Protein AF-0000000074038793 (afdb_homodimer)

Sequence (374 aa):
MIGGKHRGVSLEVWSPSMKNSLSDRLNSGEWESSLVGCDGAVWNPLRPESALAGLEERVATEEAFLLRCVPEENSSGGHSEEFLLGLDRISPWNGRAQLFWWASRDQQQRKILAEPLKCLVQYAFLVLHLRRLSVLVESGPMETTIRSFGFAKEGTLREWAFVPGDGEYFDVGVFGCLRQECLVLNVMIGGKHRGVSLEVWSPSMKNSLSDRLNSGEWESSLVGCDGAVWNPLRPESALAGLEERVATEEAFLLRCVPEENSSGGHSEEFLLGLDRISPWNGRAQLFWWASRDQQQRKILAEPLKCLVQYAFLVLHLRRLSVLVESGPMETTIRSFGFAKEGTLREWAFVPGDGEYFDVGVFGCLRQECLVLNV

Nearest PDB structures (foldseek):
  7kwj-assembly1_B  TM=7.471E-01  e=2.311E-11  Vibrio cholerae O1 biovar El Tor str. N16961
  7kx2-assembly1_B  TM=7.403E-01  e=1.780E-11  Vibrio cholerae O1 biovar El Tor str. N16961
  7kwq-assembly1_A  TM=7.508E-01  e=5.055E-11  Vibrio cholerae O1 biovar El Tor str. N16961
  6d72-assembly1_C  TM=7.422E-01  e=4.736E-11  Yersinia pestis
  7kwh-assembly1_D  TM=7.378E-01  e=1.106E-10  Vibrio cholerae O1 biovar El Tor str. N16961

Foldseek 3Di:
DLAQDDPQKGKDWDDPVCLVVVVVCLLVCQQVPQCFFDPPDPPDSVCSVRVSVVQNVCVVVVQKTKIKMFGHPPDDDDDGQIKMWMWHRQDLVQLETETGIRGGPVSLQVCVCQGSVLSVVCCSCPPVVGFKYKYKADPDSVVVSVVLQQKDWPDKDAQRGADVVVRGGHIITMIMHGSVRRVVNVD/DLAQDDPQKGKDWDDPVCLVVVVVCLLVCQQVVQCFFDPDPDPPSVCSVVVSVVQNVCVVVVQKIKIKMFGHPPDDDDDGQIKMWMWHRQDLVQLETETGIRGGPVSLQVCVCQGSVLSVVCCSCPPSVGFKYKYKADPDSVVVSVVLQQKDWPDKDAQRGADVVVRGGHIITMIMHGSVRRVVNPD

InterPro domains:
  IPR016181 Acyl-CoA N-acyltransferase [SSF55729] (85-178)

Structure (mmCIF, N/CA/C/O backbone):
data_AF-0000000074038793-model_v1
#
loop_
_entity.id
_entity.type
_entity.pdbx_description
1 polymer 'Protein N-acetyltransferase, RimJ/RimL family'
#
loop_
_atom_site.group_PDB
_atom_site.id
_atom_site.type_symbol
_atom_site.label_atom_id
_atom_site.label_alt_id
_atom_site.label_comp_id
_atom_site.label_asym_id
_atom_site.label_entity_id
_atom_site.label_seq_id
_atom_site.pdbx_PDB_ins_code
_atom_site.Cartn_x
_atom_site.Cartn_y
_atom_site.Cartn_z
_atom_site.occupancy
_atom_site.B_iso_or_equiv
_atom_site.auth_seq_id
_atom_site.auth_comp_id
_atom_site.auth_asym_id
_atom_site.auth_atom_id
_atom_site.pdbx_PDB_model_num
ATOM 1 N N . MET A 1 1 ? 17.375 -15.156 -16.609 1 64.44 1 MET A N 1
ATOM 2 C CA . MET A 1 1 ? 16.062 -14.617 -16.969 1 64.44 1 MET A CA 1
ATOM 3 C C . MET A 1 1 ? 14.945 -15.43 -16.328 1 64.44 1 MET A C 1
ATOM 5 O O . MET A 1 1 ? 15.07 -16.641 -16.172 1 64.44 1 MET A O 1
ATOM 9 N N . ILE A 1 2 ? 14.148 -14.844 -15.492 1 74.5 2 ILE A N 1
ATOM 10 C CA . ILE A 1 2 ? 13.117 -15.539 -14.727 1 74.5 2 ILE A CA 1
ATOM 11 C C . ILE A 1 2 ? 12.141 -16.219 -15.68 1 74.5 2 ILE A C 1
ATOM 13 O O . ILE A 1 2 ? 11.523 -17.234 -15.328 1 74.5 2 ILE A O 1
ATOM 17 N N . GLY A 1 3 ? 12.297 -15.938 -16.984 1 75.06 3 GLY A N 1
ATOM 18 C CA . GLY A 1 3 ? 11.43 -16.625 -17.906 1 75.06 3 GLY A CA 1
ATOM 19 C C . GLY A 1 3 ? 11.898 -18.031 -18.234 1 75.06 3 GLY A C 1
ATOM 20 O O . GLY A 1 3 ? 13.086 -18.328 -18.141 1 75.06 3 GLY A O 1
ATOM 21 N N . GLY A 1 4 ? 10.875 -19.062 -18.5 1 80.06 4 GLY A N 1
ATOM 22 C CA . GLY A 1 4 ? 11.18 -20.438 -18.875 1 80.06 4 GLY A CA 1
ATOM 23 C C . GLY A 1 4 ? 10.297 -21.453 -18.172 1 80.06 4 GLY A C 1
ATOM 24 O O . GLY A 1 4 ? 9.234 -21.109 -17.672 1 80.06 4 GLY A O 1
ATOM 25 N N . LYS A 1 5 ? 10.688 -22.734 -18.328 1 78.19 5 LYS A N 1
ATOM 26 C CA . LYS A 1 5 ? 9.93 -23.828 -17.719 1 78.19 5 LYS A CA 1
ATOM 27 C C . LYS A 1 5 ? 10.516 -24.203 -16.359 1 78.19 5 LYS A C 1
ATOM 29 O O . LYS A 1 5 ? 11.727 -24.375 -16.219 1 78.19 5 LYS A O 1
ATOM 34 N N . HIS A 1 6 ? 9.609 -24.094 -15.453 1 76.25 6 HIS A N 1
ATOM 35 C CA . HIS A 1 6 ? 9.984 -24.484 -14.094 1 76.25 6 HIS A CA 1
ATOM 36 C C . HIS A 1 6 ? 9.016 -25.5 -13.523 1 76.25 6 HIS A C 1
ATOM 38 O O . HIS A 1 6 ? 7.855 -25.188 -13.25 1 76.25 6 HIS A O 1
ATOM 44 N N . ARG A 1 7 ? 9.461 -26.703 -13.203 1 74.25 7 ARG A N 1
ATOM 45 C CA . ARG A 1 7 ? 8.727 -27.797 -12.578 1 74.25 7 ARG A CA 1
ATOM 46 C C . ARG A 1 7 ? 7.312 -27.891 -13.125 1 74.25 7 ARG A C 1
ATOM 48 O O . ARG A 1 7 ? 6.344 -27.938 -12.367 1 74.25 7 ARG A O 1
ATOM 55 N N . GLY A 1 8 ? 7.074 -27.812 -14.391 1 75.81 8 GLY A N 1
ATOM 56 C CA . GLY A 1 8 ? 5.793 -28.047 -15.039 1 75.81 8 GLY A CA 1
ATOM 57 C C . GLY A 1 8 ? 4.996 -26.781 -15.258 1 75.81 8 GLY A C 1
ATOM 58 O O . GLY A 1 8 ? 3.83 -26.828 -15.656 1 75.81 8 GLY A O 1
ATOM 59 N N . VAL A 1 9 ? 5.613 -25.688 -14.914 1 82.12 9 VAL A N 1
ATOM 60 C CA . VAL A 1 9 ? 4.938 -24.406 -15.148 1 82.12 9 VAL A CA 1
ATOM 61 C C . VAL A 1 9 ? 5.809 -23.516 -16.031 1 82.12 9 VAL A C 1
ATOM 63 O O . VAL A 1 9 ? 7.012 -23.375 -15.789 1 82.12 9 VAL A O 1
ATOM 66 N N . SER A 1 10 ? 5.215 -23.078 -17.062 1 85.81 10 SER A N 1
ATOM 67 C CA . SER A 1 10 ? 5.914 -22.109 -17.906 1 85.81 10 SER A CA 1
ATOM 68 C C . SER A 1 10 ? 5.773 -20.688 -17.359 1 85.81 10 SER A C 1
ATOM 70 O O . SER A 1 10 ? 4.668 -20.25 -17.047 1 85.81 10 SER A O 1
ATOM 72 N N . LEU A 1 11 ? 6.895 -20.031 -17.219 1 89.75 11 LEU A N 1
ATOM 73 C CA . LEU A 1 11 ? 6.934 -18.656 -16.734 1 89.75 11 LEU A CA 1
ATOM 74 C C . LEU A 1 11 ? 7.25 -17.703 -17.875 1 89.75 11 LEU A C 1
ATOM 76 O O . LEU A 1 11 ? 8.258 -17.859 -18.578 1 89.75 11 LEU A O 1
ATOM 80 N N . GLU A 1 12 ? 6.375 -16.781 -18.078 1 88.5 12 GLU A N 1
ATOM 81 C CA . GLU A 1 12 ? 6.57 -15.789 -19.125 1 88.5 12 GLU A CA 1
ATOM 82 C C . GLU A 1 12 ? 6.461 -14.375 -18.578 1 88.5 12 GLU A C 1
ATOM 84 O O . GLU A 1 12 ? 5.492 -14.047 -17.891 1 88.5 12 GLU A O 1
ATOM 89 N N . VAL A 1 13 ? 7.461 -13.602 -18.906 1 89.94 13 VAL A N 1
ATOM 90 C CA . VAL A 1 13 ? 7.348 -12.203 -18.531 1 89.94 13 VAL A CA 1
ATOM 91 C C . VAL A 1 13 ? 6.18 -11.547 -19.266 1 89.94 13 VAL A C 1
ATOM 93 O O . VAL A 1 13 ? 6.09 -11.625 -20.484 1 89.94 13 VAL A O 1
ATOM 96 N N . TRP A 1 14 ? 5.332 -10.922 -18.5 1 87.44 14 TRP A N 1
ATOM 97 C CA . TRP A 1 14 ? 4.137 -10.328 -19.078 1 87.44 14 TRP A CA 1
ATOM 98 C C . TRP A 1 14 ? 4.48 -9.047 -19.844 1 87.44 14 TRP A C 1
ATOM 100 O O . TRP A 1 14 ? 5.367 -8.297 -19.422 1 87.44 14 TRP A O 1
ATOM 110 N N . SER A 1 15 ? 3.746 -8.93 -20.953 1 84.88 15 SER A N 1
ATOM 111 C CA . SER A 1 15 ? 3.842 -7.715 -21.75 1 84.88 15 SER A CA 1
ATOM 112 C C . SER A 1 15 ? 2.459 -7.176 -22.109 1 84.88 15 SER A C 1
ATOM 114 O O . SER A 1 15 ? 1.468 -7.906 -22.047 1 84.88 15 SER A O 1
ATOM 116 N N . PRO A 1 16 ? 2.416 -5.863 -22.391 1 82.44 16 PRO A N 1
ATOM 117 C CA . PRO A 1 16 ? 1.12 -5.254 -22.688 1 82.44 16 PRO A CA 1
ATOM 118 C C . PRO A 1 16 ? 0.384 -5.977 -23.812 1 82.44 16 PRO A C 1
ATOM 120 O 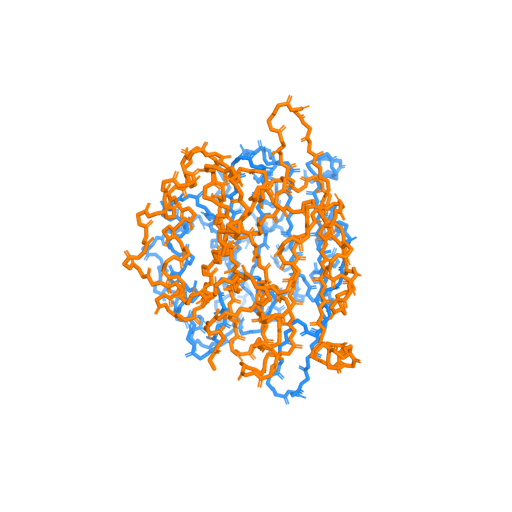O . PRO A 1 16 ? -0.847 -5.934 -23.891 1 82.44 16 PRO A O 1
ATOM 123 N N . SER A 1 17 ? 1.065 -6.672 -24.641 1 80.19 17 SER A N 1
ATOM 124 C CA . SER A 1 17 ? 0.427 -7.402 -25.719 1 80.19 17 SER A CA 1
ATOM 125 C C . SER A 1 17 ? -0.391 -8.578 -25.203 1 80.19 17 SER A C 1
ATOM 127 O O . SER A 1 17 ? -1.251 -9.102 -25.906 1 80.19 17 SER A O 1
ATOM 129 N N . MET A 1 18 ? -0.179 -8.953 -24.016 1 80.5 18 MET A N 1
ATOM 130 C CA . MET A 1 18 ? -0.864 -10.078 -23.391 1 80.5 18 MET A CA 1
ATOM 131 C C . MET A 1 18 ? -2.086 -9.602 -22.609 1 80.5 18 MET A C 1
ATOM 133 O O . MET A 1 18 ? -2.748 -10.398 -21.938 1 80.5 18 MET A O 1
ATOM 137 N N . LYS A 1 19 ? -2.418 -8.398 -22.719 1 81.19 19 LYS A N 1
ATOM 138 C CA . LYS A 1 19 ? -3.428 -7.73 -21.906 1 81.19 19 LYS A CA 1
ATOM 139 C C . LYS A 1 19 ? -4.789 -8.406 -22.047 1 81.19 19 LYS A C 1
ATOM 141 O O . LYS A 1 19 ? -5.523 -8.555 -21.078 1 81.19 19 LYS A O 1
ATOM 146 N N . ASN A 1 20 ? -5.164 -8.789 -23.172 1 79 20 ASN A N 1
ATOM 147 C CA . ASN A 1 20 ? -6.504 -9.312 -23.438 1 79 20 ASN A CA 1
ATOM 148 C C . ASN A 1 20 ? -6.777 -10.578 -22.641 1 79 20 ASN A C 1
ATOM 150 O O . ASN A 1 20 ? -7.855 -10.734 -22.062 1 79 20 ASN A O 1
ATOM 154 N N . SER A 1 21 ? -5.863 -11.43 -22.609 1 76.62 21 SER A N 1
ATOM 155 C CA . SER A 1 21 ? -6.039 -12.672 -21.859 1 76.62 21 SER A CA 1
ATOM 156 C C . SER A 1 21 ? -6.242 -12.398 -20.375 1 76.62 21 SER A C 1
ATOM 158 O O . SER A 1 21 ? -7.105 -13.008 -19.734 1 76.62 21 SER A O 1
ATOM 160 N N . LEU A 1 22 ? -5.531 -11.5 -19.906 1 77.94 22 LEU A N 1
ATOM 161 C CA . LEU A 1 22 ? -5.625 -11.148 -18.484 1 77.94 22 LEU A CA 1
ATOM 162 C C . LEU A 1 22 ? -6.969 -10.492 -18.188 1 77.94 22 LEU A C 1
ATOM 164 O O . LEU A 1 22 ? -7.602 -10.812 -17.172 1 77.94 22 LEU A O 1
ATOM 168 N N . SER A 1 23 ? -7.324 -9.648 -19.047 1 79.12 23 SER A N 1
ATOM 169 C CA . SER A 1 23 ? -8.602 -8.961 -18.875 1 79.12 23 SER A CA 1
ATOM 170 C C . SER A 1 23 ? -9.766 -9.945 -18.844 1 79.12 23 SER A C 1
ATOM 172 O O . SER A 1 23 ? -10.68 -9.805 -18.031 1 79.12 23 SER A O 1
ATOM 174 N N . ASP A 1 24 ? -9.719 -10.875 -19.719 1 81.25 24 ASP A N 1
ATOM 175 C CA . ASP A 1 24 ? -10.781 -11.875 -19.797 1 81.25 24 ASP A CA 1
ATOM 176 C C . ASP A 1 24 ? -10.883 -12.672 -18.5 1 81.25 24 ASP A C 1
ATOM 178 O O . ASP A 1 24 ? -11.984 -12.922 -18 1 81.25 24 ASP A O 1
ATOM 182 N N . ARG A 1 25 ? -9.875 -12.961 -17.969 1 79.94 25 ARG A N 1
ATOM 183 C CA . ARG A 1 25 ? -9.852 -13.758 -16.734 1 79.94 25 ARG A CA 1
ATOM 184 C C . ARG A 1 25 ? -10.336 -12.93 -15.547 1 79.94 25 ARG A C 1
ATOM 186 O O . ARG A 1 25 ? -11.086 -13.438 -14.703 1 79.94 25 ARG A O 1
ATOM 193 N N . LEU A 1 26 ? -9.883 -11.773 -15.523 1 77.88 26 LEU A N 1
ATOM 194 C CA . LEU A 1 26 ? -10.312 -10.883 -14.453 1 77.88 26 LEU A CA 1
ATOM 195 C C . LEU A 1 26 ? -11.82 -10.648 -14.523 1 77.88 26 LEU A C 1
ATOM 197 O O . LEU A 1 26 ? -12.508 -10.68 -13.492 1 77.88 26 LEU A O 1
ATOM 201 N N . ASN A 1 27 ? -12.273 -10.539 -15.664 1 77.25 27 ASN A N 1
ATOM 202 C CA . ASN A 1 27 ? -13.695 -10.25 -15.859 1 77.25 27 ASN A CA 1
ATOM 203 C C . ASN A 1 27 ? -14.555 -11.477 -15.594 1 77.25 27 ASN A C 1
ATOM 205 O O . ASN A 1 27 ? -15.742 -11.352 -15.281 1 77.25 27 ASN A O 1
ATOM 209 N N . SER A 1 28 ? -13.953 -12.602 -15.695 1 78.56 28 SER A N 1
ATOM 210 C CA . SER A 1 28 ? -14.688 -13.828 -15.445 1 78.56 28 SER A CA 1
ATOM 211 C C . SER A 1 28 ? -14.977 -14.016 -13.961 1 78.56 28 SER A C 1
ATOM 213 O O . SER A 1 28 ? -15.82 -14.828 -13.578 1 78.56 28 SER A O 1
ATOM 215 N N . GLY A 1 29 ? -14.203 -13.289 -13.172 1 76.12 29 GLY A N 1
ATOM 216 C CA . GLY A 1 29 ? -14.352 -13.422 -11.727 1 76.12 29 GLY A CA 1
ATOM 217 C C . GLY A 1 29 ? -13.531 -14.562 -11.148 1 76.12 29 GLY A C 1
ATOM 218 O O . GLY A 1 29 ? -13.602 -14.828 -9.953 1 76.12 29 GLY A O 1
ATOM 219 N N . GLU A 1 30 ? -12.758 -15.172 -11.984 1 76.12 30 GLU A N 1
ATOM 220 C CA . GLU A 1 30 ? -11.961 -16.328 -11.562 1 76.12 30 GLU A CA 1
ATOM 221 C C . GLU A 1 30 ? -11.031 -15.961 -10.406 1 76.12 30 GLU A C 1
ATOM 223 O O . GLU A 1 30 ? -10.789 -16.781 -9.516 1 76.12 30 GLU A O 1
ATOM 228 N N . TRP A 1 31 ? -10.586 -14.766 -10.422 1 77.19 31 TRP A N 1
ATOM 229 C CA . TRP A 1 31 ? -9.578 -14.359 -9.453 1 77.19 31 TRP A CA 1
ATOM 230 C C . TRP A 1 31 ? -10.164 -13.414 -8.406 1 77.19 31 TRP A C 1
ATOM 232 O O . TRP A 1 31 ? -9.43 -12.758 -7.672 1 77.19 31 TRP A O 1
ATOM 242 N N . GLU A 1 32 ? -11.391 -13.383 -8.312 1 71.56 32 GLU A N 1
ATOM 243 C CA . GLU A 1 32 ? -12.055 -12.414 -7.449 1 71.56 32 GLU A CA 1
ATOM 244 C C . GLU A 1 32 ? -11.586 -12.555 -6.004 1 71.56 32 GLU A C 1
ATOM 246 O O . GLU A 1 32 ? -11.344 -11.555 -5.324 1 71.56 32 GLU A O 1
ATOM 251 N N . SER A 1 33 ? -11.391 -13.68 -5.586 1 67 33 SER A N 1
ATOM 252 C CA . SER A 1 33 ? -11.031 -13.93 -4.195 1 67 33 SER A CA 1
ATOM 253 C C . SER A 1 33 ? -9.586 -13.547 -3.916 1 67 33 SER A C 1
ATOM 255 O O . SER A 1 33 ? -9.227 -13.227 -2.781 1 67 33 SER A O 1
ATOM 257 N N . SER A 1 34 ? -8.719 -13.578 -4.875 1 67.06 34 SER A N 1
ATOM 258 C CA . SER A 1 34 ? -7.301 -13.289 -4.711 1 67.06 34 SER A CA 1
ATOM 259 C C . SER A 1 34 ? -7.047 -11.789 -4.648 1 67.06 34 SER A C 1
ATOM 261 O O . SER A 1 34 ? -5.984 -11.352 -4.195 1 67.06 34 SER A O 1
ATOM 263 N N . LEU A 1 35 ? -7.961 -11.094 -5.016 1 61.38 35 LEU A N 1
ATOM 264 C CA . LEU A 1 35 ? -7.738 -9.664 -5.184 1 61.38 35 LEU A CA 1
ATOM 265 C C . LEU A 1 35 ? -8.086 -8.906 -3.91 1 61.38 35 LEU A C 1
ATOM 267 O O . LEU A 1 35 ? -7.652 -7.766 -3.723 1 61.38 35 LEU A O 1
ATOM 271 N N . VAL A 1 36 ? -8.758 -9.508 -3.061 1 58.69 36 VAL A N 1
ATOM 272 C CA . VAL A 1 36 ? -9.352 -8.805 -1.927 1 58.69 36 VAL A CA 1
ATOM 273 C C . VAL A 1 36 ? -8.25 -8.281 -1.012 1 58.69 36 VAL A C 1
ATOM 275 O O . VAL A 1 36 ? -8.391 -7.223 -0.401 1 58.69 36 VAL A O 1
ATOM 278 N N . GLY A 1 37 ? -7.105 -8.883 -0.977 1 56.97 37 GLY A N 1
ATOM 279 C CA . GLY A 1 37 ? -6.066 -8.469 -0.045 1 56.97 37 GLY A CA 1
ATOM 280 C C . GLY A 1 37 ? -5.074 -7.496 -0.65 1 56.97 37 GLY A C 1
ATOM 281 O O . GLY A 1 37 ? -4.191 -6.988 0.045 1 56.97 37 GLY A O 1
ATOM 282 N N . CYS A 1 38 ? -5.246 -7.246 -1.849 1 56.91 38 CYS A N 1
ATOM 283 C CA . CYS A 1 38 ? -4.207 -6.48 -2.527 1 56.91 38 CYS A CA 1
ATOM 284 C C . CYS A 1 38 ? -4.324 -4.996 -2.209 1 56.91 38 CYS A C 1
ATOM 286 O O . CYS A 1 38 ? -5.43 -4.488 -2 1 56.91 38 CYS A O 1
ATOM 288 N N . ASP A 1 39 ? -3.207 -4.375 -1.662 1 55.69 39 ASP A N 1
ATOM 289 C CA . ASP A 1 39 ? -3.104 -2.947 -1.366 1 55.69 39 ASP A CA 1
ATOM 290 C C . ASP A 1 39 ? -3.307 -2.109 -2.627 1 55.69 39 ASP A C 1
ATOM 292 O O . ASP A 1 39 ? -3.742 -0.959 -2.551 1 55.69 39 ASP A O 1
ATOM 296 N N . GLY A 1 40 ? -2.82 -2.566 -3.768 1 48.94 40 GLY A N 1
ATOM 297 C CA . GLY A 1 40 ? -2.746 -1.707 -4.938 1 48.94 40 GLY A CA 1
ATOM 298 C C . GLY A 1 40 ? -4.094 -1.144 -5.352 1 48.94 40 GLY A C 1
ATOM 299 O O . GLY A 1 40 ? -5.051 -1.175 -4.574 1 48.94 40 GLY A O 1
ATOM 300 N N . ALA A 1 41 ? -4.039 -0.561 -6.574 1 48.81 41 ALA A N 1
ATOM 301 C CA . ALA A 1 41 ? -5.285 -0.112 -7.191 1 48.81 41 ALA A CA 1
ATOM 302 C C . ALA A 1 41 ? -6.453 -1.004 -6.777 1 48.81 41 ALA A C 1
ATOM 304 O O . ALA A 1 41 ? -6.324 -2.23 -6.75 1 48.81 41 ALA A O 1
ATOM 305 N N . VAL A 1 42 ? -7.336 -0.187 -6.133 1 50.25 42 VAL A N 1
ATOM 306 C CA . VAL A 1 42 ? -8.602 -0.583 -5.52 1 50.25 42 VAL A CA 1
ATOM 307 C C . VAL A 1 42 ? -9.281 -1.647 -6.383 1 50.25 42 VAL A C 1
ATOM 309 O O . VAL A 1 42 ? -9.633 -1.392 -7.535 1 50.25 42 VAL A O 1
ATOM 312 N N . TRP A 1 43 ? -8.719 -2.828 -6.191 1 57.16 43 TRP A N 1
ATOM 313 C CA . TRP A 1 43 ? -9.617 -3.82 -6.785 1 57.16 43 TRP A CA 1
ATOM 314 C C . TRP A 1 43 ? -11.07 -3.48 -6.5 1 57.16 43 TRP A C 1
ATOM 316 O O . TRP A 1 43 ? -11.445 -3.225 -5.352 1 57.16 43 TRP A O 1
ATOM 326 N N . ASN A 1 44 ? -11.562 -3.031 -7.488 1 62.94 44 ASN A N 1
ATOM 327 C CA . ASN A 1 44 ? -13.016 -2.863 -7.531 1 62.94 44 ASN A CA 1
ATOM 328 C C . ASN A 1 44 ? -13.672 -3.932 -8.398 1 62.94 44 ASN A C 1
ATOM 330 O O . ASN A 1 44 ? -13.547 -3.908 -9.625 1 62.94 44 ASN A O 1
ATOM 334 N N . PRO A 1 45 ? -14.164 -4.977 -7.695 1 63.88 45 PRO A N 1
ATOM 335 C CA . PRO A 1 45 ? -14.766 -6.047 -8.492 1 63.88 45 PRO A CA 1
ATOM 336 C C . PRO A 1 45 ? -15.734 -5.523 -9.547 1 63.88 45 PRO A C 1
ATOM 338 O O . PRO A 1 45 ? -16.031 -6.223 -10.516 1 63.88 45 PRO A O 1
ATOM 341 N N . LEU A 1 46 ? -16.172 -4.273 -9.289 1 64.5 46 LEU A N 1
ATOM 342 C CA . LEU A 1 46 ? -17.109 -3.68 -10.25 1 64.5 46 LEU A CA 1
ATOM 343 C C . LEU A 1 46 ? -16.344 -3.066 -11.422 1 64.5 46 LEU A C 1
ATOM 345 O O . LEU A 1 46 ? -16.938 -2.766 -12.461 1 64.5 46 LEU A O 1
ATOM 349 N N . ARG A 1 47 ? -15.039 -2.932 -11.258 1 72.12 47 ARG A N 1
ATOM 350 C CA . ARG A 1 47 ? -14.203 -2.363 -12.312 1 72.12 47 ARG A CA 1
ATOM 351 C C . ARG A 1 47 ? -12.852 -3.076 -12.383 1 72.12 47 ARG A C 1
ATOM 353 O O . ARG A 1 47 ? -11.805 -2.447 -12.234 1 72.12 47 ARG A O 1
ATOM 360 N N . PRO A 1 48 ? -12.953 -4.34 -12.758 1 70.75 48 PRO A N 1
ATOM 361 C CA . PRO A 1 48 ? -11.703 -5.098 -12.773 1 70.75 48 PRO A CA 1
ATOM 362 C C . PRO A 1 48 ? -10.672 -4.523 -13.75 1 70.75 48 PRO A C 1
ATOM 364 O O . PRO A 1 48 ? -9.469 -4.648 -13.531 1 70.75 48 PRO A O 1
ATOM 367 N N . GLU A 1 49 ? -11.172 -3.814 -14.711 1 72.5 49 GLU A N 1
ATOM 368 C CA . GLU A 1 49 ? -10.289 -3.236 -15.727 1 72.5 49 GLU A CA 1
ATOM 369 C C . GLU A 1 49 ? -9.398 -2.154 -15.125 1 72.5 49 GLU A C 1
ATOM 371 O O . GLU A 1 49 ? -8.305 -1.899 -15.633 1 72.5 49 GLU A O 1
ATOM 376 N N . SER A 1 50 ? -9.883 -1.576 -14.133 1 73.62 50 SER A N 1
ATOM 377 C CA . SER A 1 50 ? -9.102 -0.516 -13.5 1 73.62 50 SER A CA 1
ATOM 378 C C . SER A 1 50 ? -7.836 -1.07 -12.852 1 73.62 50 SER A C 1
ATOM 380 O O . SER A 1 50 ? -6.777 -0.439 -12.898 1 73.62 50 SER A O 1
ATOM 382 N N . ALA A 1 51 ? -7.988 -2.227 -12.273 1 76 51 ALA A N 1
ATOM 383 C CA . ALA A 1 51 ? -6.824 -2.857 -11.656 1 76 51 ALA A CA 1
ATOM 384 C C . ALA A 1 51 ? -5.754 -3.18 -12.695 1 76 51 ALA A C 1
ATOM 386 O O . ALA A 1 51 ? -4.566 -2.951 -12.461 1 76 51 ALA A O 1
ATOM 387 N N . LEU A 1 52 ? -6.227 -3.658 -13.758 1 78.06 52 LEU A N 1
ATOM 388 C CA . LEU A 1 52 ? -5.305 -4.035 -14.82 1 78.06 52 LEU A CA 1
ATOM 389 C C . LEU A 1 52 ? -4.629 -2.807 -15.414 1 78.06 52 LEU A C 1
ATOM 391 O O . LEU A 1 52 ? -3.424 -2.818 -15.672 1 78.06 52 LEU A O 1
ATOM 395 N N . ALA A 1 53 ? -5.375 -1.808 -15.641 1 79.31 53 ALA A N 1
ATOM 396 C CA . ALA A 1 53 ? -4.832 -0.576 -16.203 1 79.31 53 ALA A CA 1
ATOM 397 C C . ALA A 1 53 ? -3.746 0.007 -15.312 1 79.31 53 ALA A C 1
ATOM 399 O O . ALA A 1 53 ? -2.701 0.451 -15.797 1 79.31 53 ALA A O 1
ATOM 400 N N . GLY A 1 54 ? -3.988 0.003 -14.062 1 78.88 54 GLY A N 1
ATOM 401 C CA . GLY A 1 54 ? -2.988 0.47 -13.117 1 78.88 54 GLY A CA 1
ATOM 402 C C . GLY A 1 54 ? -1.719 -0.36 -13.133 1 78.88 54 GLY A C 1
ATOM 403 O O . GLY A 1 54 ? -0.613 0.185 -13.086 1 78.88 54 GLY A O 1
ATOM 404 N N . LEU A 1 55 ? -1.926 -1.534 -13.195 1 83.25 55 LEU A N 1
ATOM 405 C CA . LEU A 1 55 ? -0.78 -2.438 -13.227 1 83.25 55 LEU A CA 1
ATOM 406 C C . LEU A 1 55 ? 0.031 -2.24 -14.5 1 83.25 55 LEU A C 1
ATOM 408 O O . LEU A 1 55 ? 1.264 -2.227 -14.469 1 83.25 55 LEU A O 1
ATOM 412 N N . GLU A 1 56 ? -0.628 -2.107 -15.57 1 84.06 56 GLU A N 1
ATOM 413 C CA . GLU A 1 56 ? 0.04 -1.877 -16.844 1 84.06 56 GLU A CA 1
ATOM 414 C C . GLU A 1 56 ? 0.878 -0.602 -16.812 1 84.06 56 GLU A C 1
ATOM 416 O O . GLU A 1 56 ? 1.997 -0.573 -17.328 1 84.06 56 GLU A O 1
ATOM 421 N N . GLU A 1 57 ? 0.28 0.341 -16.297 1 81.69 57 GLU A N 1
ATOM 422 C CA . GLU A 1 57 ? 1.013 1.598 -16.172 1 81.69 57 GLU A CA 1
ATOM 423 C C . GLU A 1 57 ? 2.281 1.417 -15.336 1 81.69 57 GLU A C 1
ATOM 425 O O . GLU A 1 57 ? 3.342 1.934 -15.695 1 81.69 57 GLU A O 1
ATOM 430 N N . ARG A 1 58 ? 2.188 0.692 -14.336 1 84.81 58 ARG A N 1
ATOM 431 C CA . ARG A 1 58 ? 3.334 0.513 -13.445 1 84.81 58 ARG A CA 1
ATOM 432 C C . ARG A 1 58 ? 4.371 -0.41 -14.07 1 84.81 58 ARG A C 1
ATOM 434 O O . ARG A 1 58 ? 5.562 -0.312 -13.766 1 84.81 58 ARG A O 1
ATOM 441 N N . VAL A 1 59 ? 3.922 -1.299 -14.883 1 87.94 59 VAL A N 1
ATOM 442 C CA . VAL A 1 59 ? 4.875 -2.082 -15.656 1 87.94 59 VAL A CA 1
ATOM 443 C C . VAL A 1 59 ? 5.641 -1.166 -16.609 1 87.94 59 VAL A C 1
ATOM 445 O O . VAL A 1 59 ? 6.867 -1.264 -16.719 1 87.94 59 VAL A O 1
ATOM 448 N N . ALA A 1 60 ? 4.949 -0.296 -17.234 1 85 60 ALA A N 1
ATOM 449 C CA . ALA A 1 60 ? 5.551 0.626 -18.203 1 85 60 ALA A CA 1
ATOM 450 C C . ALA A 1 60 ? 6.57 1.536 -17.516 1 85 60 ALA A C 1
ATOM 452 O O . ALA A 1 60 ? 7.586 1.9 -18.125 1 85 60 ALA A O 1
ATOM 453 N N . THR A 1 61 ? 6.344 1.86 -16.312 1 81.81 61 THR A N 1
ATOM 454 C CA . THR A 1 61 ? 7.25 2.748 -15.594 1 81.81 61 THR A CA 1
ATOM 455 C C . THR A 1 61 ? 8.258 1.945 -14.781 1 81.81 61 THR A C 1
ATOM 457 O O . THR A 1 61 ? 9 2.508 -13.969 1 81.81 61 THR A O 1
ATOM 460 N N . GLU A 1 62 ? 8.234 0.63 -14.914 1 86.12 62 GLU A N 1
ATOM 461 C CA . GLU A 1 62 ? 9.156 -0.299 -14.273 1 86.12 62 GLU A CA 1
ATOM 462 C C . GLU A 1 62 ? 8.938 -0.33 -12.758 1 86.12 62 GLU A C 1
ATOM 464 O O . GLU A 1 62 ? 9.883 -0.534 -11.992 1 86.12 62 GLU A O 1
ATOM 469 N N . GLU A 1 63 ? 7.703 -0.075 -12.406 1 86.31 63 GLU A N 1
ATOM 470 C CA . GLU A 1 63 ? 7.316 -0.13 -11 1 86.31 63 GLU A CA 1
ATOM 471 C C . GLU A 1 63 ? 6.57 -1.421 -10.688 1 86.31 63 GLU A C 1
ATOM 473 O O . GLU A 1 63 ? 6.148 -1.636 -9.547 1 86.31 63 GLU A O 1
ATOM 478 N N . ALA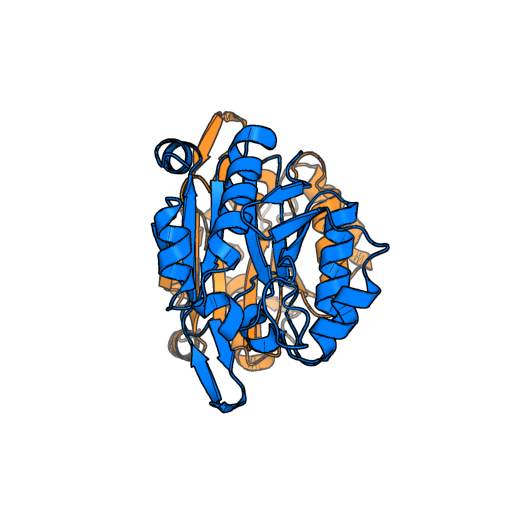 A 1 64 ? 6.434 -2.145 -11.742 1 90.19 64 ALA A N 1
ATOM 479 C CA . ALA A 1 64 ? 5.859 -3.477 -11.578 1 90.19 64 ALA A CA 1
ATOM 480 C C . ALA A 1 64 ? 6.496 -4.477 -12.539 1 90.19 64 ALA A C 1
ATOM 482 O O . ALA A 1 64 ? 7.02 -4.086 -13.586 1 90.19 64 ALA A O 1
ATOM 483 N N . PHE A 1 65 ? 6.547 -5.648 -12.141 1 92.31 65 PHE A N 1
ATOM 484 C CA . PHE A 1 65 ? 7.043 -6.789 -12.906 1 92.31 65 PHE A CA 1
ATOM 485 C C . PHE A 1 65 ? 6.086 -7.969 -12.797 1 92.31 65 PHE A C 1
ATOM 487 O O . PHE A 1 65 ? 5.789 -8.438 -11.695 1 92.31 65 PHE A O 1
ATOM 494 N N . LEU A 1 66 ? 5.613 -8.43 -13.969 1 92.31 66 LEU A N 1
ATOM 495 C CA . LEU A 1 66 ? 4.582 -9.469 -13.969 1 92.31 66 LEU A CA 1
ATOM 496 C C . LEU A 1 66 ? 5.086 -10.734 -14.656 1 92.31 66 LEU A C 1
ATOM 498 O O . LEU A 1 66 ? 5.816 -10.656 -15.648 1 92.31 66 LEU A O 1
ATOM 502 N N . LEU A 1 67 ? 4.641 -11.805 -14.094 1 92.5 67 LEU A N 1
ATOM 503 C CA . LEU A 1 67 ? 4.93 -13.125 -14.641 1 92.5 67 LEU A CA 1
ATOM 504 C C . LEU A 1 67 ? 3.643 -13.898 -14.914 1 92.5 67 LEU A C 1
ATOM 506 O O . LEU A 1 67 ? 2.855 -14.148 -13.992 1 92.5 67 LEU A O 1
ATOM 510 N N . ARG A 1 68 ? 3.504 -14.203 -16.141 1 90.56 68 ARG A N 1
ATOM 511 C CA . ARG A 1 68 ? 2.439 -15.125 -16.516 1 90.56 68 ARG A CA 1
ATOM 512 C C . ARG A 1 68 ? 2.881 -16.578 -16.344 1 90.56 68 ARG A C 1
ATOM 514 O O . ARG A 1 68 ? 3.93 -16.969 -16.859 1 90.56 68 ARG A O 1
ATOM 521 N N . CYS A 1 69 ? 2.059 -17.312 -15.648 1 90.94 69 CYS A N 1
ATOM 522 C CA . CYS A 1 69 ? 2.385 -18.703 -15.359 1 90.94 69 CYS A CA 1
ATOM 523 C C . CYS A 1 69 ? 1.348 -19.656 -15.969 1 90.94 69 CYS A C 1
ATOM 525 O O . CYS A 1 69 ? 0.156 -19.531 -15.68 1 90.94 69 CYS A O 1
ATOM 527 N N . VAL A 1 70 ? 1.881 -20.547 -16.766 1 85.5 70 VAL A N 1
ATOM 528 C CA . VAL A 1 70 ? 1.01 -21.5 -17.453 1 85.5 70 VAL A CA 1
ATOM 529 C C . VAL A 1 70 ? 1.441 -22.922 -17.125 1 85.5 70 VAL A C 1
ATOM 531 O O . VAL A 1 70 ? 2.502 -23.375 -17.578 1 85.5 70 VAL A O 1
ATOM 534 N N . PRO A 1 71 ? 0.599 -23.547 -16.281 1 78.38 71 PRO A N 1
ATOM 535 C CA . PRO A 1 71 ? 0.939 -24.953 -16.016 1 78.38 71 PRO A CA 1
ATOM 536 C C . PRO A 1 71 ? 0.923 -25.812 -17.281 1 78.38 71 PRO A C 1
ATOM 538 O O . PRO A 1 71 ? 0.095 -25.594 -18.172 1 78.38 71 PRO A O 1
ATOM 541 N N . GLU A 1 72 ? 2.035 -26.484 -17.484 1 72.5 72 GLU A N 1
ATOM 542 C CA . GLU A 1 72 ? 2.102 -27.375 -18.641 1 72.5 72 GLU A CA 1
ATOM 543 C C . GLU A 1 72 ? 1.027 -28.453 -18.562 1 72.5 72 GLU A C 1
ATOM 545 O O . GLU A 1 72 ? 0.597 -28.828 -17.469 1 72.5 72 GLU A O 1
ATOM 550 N N . GLU A 1 73 ? 0.261 -28.797 -19.469 1 58.94 73 GLU A N 1
ATOM 551 C CA . GLU A 1 73 ? -0.878 -29.672 -19.719 1 58.94 73 GLU A CA 1
ATOM 552 C C . GLU A 1 73 ? -0.685 -31.047 -19.062 1 58.94 73 GLU A C 1
ATOM 554 O O . GLU A 1 73 ? -1.429 -31.984 -19.359 1 58.94 73 GLU A O 1
ATOM 559 N N . ASN A 1 74 ? 0.217 -31.484 -18.25 1 49.34 74 ASN A N 1
ATOM 560 C CA . ASN A 1 74 ? -0.266 -32.844 -18.25 1 49.34 74 ASN A CA 1
ATOM 561 C C . ASN A 1 74 ? -1.768 -32.938 -17.984 1 49.34 74 ASN A C 1
ATOM 563 O O . ASN A 1 74 ? -2.338 -34 -17.891 1 49.34 74 ASN A O 1
ATOM 567 N N . SER A 1 75 ? -2.209 -32.062 -17.109 1 45.56 75 SER A N 1
ATOM 568 C CA . SER A 1 75 ? -3.447 -32.562 -16.5 1 45.56 75 SER A CA 1
ATOM 569 C C . SER A 1 75 ? -4.621 -32.438 -17.469 1 45.56 75 SER A C 1
ATOM 571 O O . SER A 1 75 ? -4.656 -31.516 -18.297 1 45.56 75 SER A O 1
ATOM 573 N N . SER A 1 76 ? -5.293 -33.438 -17.672 1 42.62 76 SER A N 1
ATOM 574 C CA . SER A 1 76 ? -6.457 -33.75 -18.469 1 42.62 76 SER A CA 1
ATOM 575 C C . SER A 1 76 ? -7.41 -32.594 -18.594 1 42.62 76 SER A C 1
ATOM 577 O O . SER A 1 76 ? -8.266 -32.531 -19.484 1 42.62 76 SER A O 1
ATOM 579 N N . GLY A 1 77 ? -7.941 -31.953 -17.469 1 43.34 77 GLY A N 1
ATOM 580 C CA . GLY A 1 77 ? -9.195 -31.219 -17.562 1 43.34 77 GLY A CA 1
ATOM 581 C C . GLY A 1 77 ? -9.008 -29.781 -17.984 1 43.34 77 GLY A C 1
ATOM 582 O O . GLY A 1 77 ? -7.938 -29.203 -17.797 1 43.34 77 GLY A O 1
ATOM 583 N N . GLY A 1 78 ? -9.75 -29.141 -19.094 1 45.44 78 GLY A N 1
ATOM 584 C CA . GLY A 1 78 ? -10.156 -28.016 -19.906 1 45.44 78 GLY A CA 1
ATOM 585 C C . GLY A 1 78 ? -9.781 -26.672 -19.312 1 45.44 78 GLY A C 1
ATOM 586 O O . GLY A 1 78 ? -10 -25.625 -19.922 1 45.44 78 GLY A O 1
ATOM 587 N N . HIS A 1 79 ? -9.797 -26.391 -18.125 1 50.47 79 HIS A N 1
ATOM 588 C CA . HIS A 1 79 ? -9.75 -25 -17.672 1 50.47 79 HIS A CA 1
ATOM 589 C C . HIS A 1 79 ? -8.312 -24.516 -17.531 1 50.47 79 HIS A C 1
ATOM 591 O O . HIS A 1 79 ? -7.496 -25.172 -16.859 1 50.47 79 HIS A O 1
ATOM 597 N N . SER A 1 80 ? -7.797 -23.812 -18.562 1 57.91 80 SER A N 1
ATOM 598 C CA . SER A 1 80 ? -6.488 -23.172 -18.531 1 57.91 80 SER A CA 1
ATOM 599 C C . SER A 1 80 ? -6.184 -22.625 -17.141 1 57.91 80 SER A C 1
ATOM 601 O O . SER A 1 80 ? -6.984 -21.875 -16.578 1 57.91 80 SER A O 1
ATOM 603 N N . GLU A 1 81 ? -5.305 -23.219 -16.391 1 78.19 81 GLU A N 1
ATOM 604 C CA . GLU A 1 81 ? -4.863 -23.031 -15.008 1 78.19 81 GLU A CA 1
ATOM 605 C C . GLU A 1 81 ? -3.873 -21.875 -14.906 1 78.19 81 GLU A C 1
ATOM 607 O O . GLU A 1 81 ? -2.992 -21.875 -14.047 1 78.19 81 GLU A O 1
ATOM 612 N N . GLU A 1 82 ? -4.098 -20.938 -15.852 1 86.44 82 GLU A N 1
ATOM 613 C CA . GLU A 1 82 ? -3.156 -19.812 -15.844 1 86.44 82 GLU A CA 1
ATOM 614 C C . GLU A 1 82 ? -3.355 -18.938 -14.609 1 86.44 82 GLU A C 1
ATOM 616 O O . GLU A 1 82 ? -4.484 -18.75 -14.148 1 86.44 82 GLU A O 1
ATOM 621 N N . PHE A 1 83 ? -2.23 -18.5 -14.125 1 88.94 83 PHE A N 1
ATOM 622 C CA . PHE A 1 83 ? -2.279 -17.516 -13.047 1 88.94 83 PHE A CA 1
ATOM 623 C C . PHE A 1 83 ? -1.16 -16.484 -13.195 1 88.94 83 PHE A C 1
ATOM 625 O O . PHE A 1 83 ? -0.28 -16.641 -14.047 1 88.94 83 PHE A O 1
ATOM 632 N N . LEU A 1 84 ? -1.312 -15.398 -12.508 1 90.31 84 LEU A N 1
ATOM 633 C CA . LEU A 1 84 ? -0.37 -14.289 -12.602 1 90.31 84 LEU A CA 1
ATOM 634 C C . LEU A 1 84 ? 0.335 -14.055 -11.273 1 90.31 84 LEU A C 1
ATOM 636 O O . LEU A 1 84 ? -0.301 -14.078 -10.211 1 90.31 84 LEU A O 1
ATOM 640 N N . LEU A 1 85 ? 1.632 -13.883 -11.375 1 92.44 85 LEU A N 1
ATOM 641 C CA . LEU A 1 85 ? 2.447 -13.43 -10.258 1 92.44 85 LEU A CA 1
ATOM 642 C C . LEU A 1 85 ? 3.096 -12.086 -10.562 1 92.44 85 LEU A C 1
ATOM 644 O O . LEU A 1 85 ? 3.326 -11.75 -11.727 1 92.44 85 LEU A O 1
ATOM 648 N N . GLY A 1 86 ? 3.424 -11.367 -9.43 1 92.81 86 GLY A N 1
ATOM 649 C CA . GLY A 1 86 ? 4.102 -10.133 -9.766 1 92.81 86 GLY A CA 1
ATOM 650 C C . GLY A 1 86 ? 4.688 -9.422 -8.562 1 92.81 86 GLY A C 1
ATOM 651 O O . GLY A 1 86 ? 4.438 -9.812 -7.422 1 92.81 86 GLY A O 1
ATOM 652 N N . LEU A 1 87 ? 5.566 -8.523 -8.898 1 93.19 87 LEU A N 1
ATOM 653 C CA . LEU A 1 87 ? 6.047 -7.477 -8 1 93.19 87 LEU A CA 1
ATOM 654 C C . LEU A 1 87 ? 5.395 -6.141 -8.328 1 93.19 87 LEU A C 1
ATOM 656 O O . LEU A 1 87 ? 5.379 -5.723 -9.492 1 93.19 87 LEU A O 1
ATOM 660 N N . ASP A 1 88 ? 4.82 -5.59 -7.312 1 89.69 88 ASP A N 1
ATOM 661 C CA . ASP A 1 88 ? 4.199 -4.277 -7.484 1 89.69 88 ASP A CA 1
ATOM 662 C C . ASP A 1 88 ? 4.867 -3.232 -6.598 1 89.69 88 ASP A C 1
ATOM 664 O O . ASP A 1 88 ? 5.547 -3.576 -5.625 1 89.69 88 ASP A O 1
ATOM 668 N N . ARG A 1 89 ? 4.77 -1.982 -7.059 1 87.12 89 ARG A N 1
ATOM 669 C CA . ARG A 1 89 ? 5.297 -0.848 -6.305 1 87.12 89 ARG A CA 1
ATOM 670 C C . ARG A 1 89 ? 6.781 -1.027 -6.008 1 87.12 89 ARG A C 1
ATOM 672 O O . ARG A 1 89 ? 7.215 -0.88 -4.863 1 87.12 89 ARG A O 1
ATOM 679 N N . ILE A 1 90 ? 7.43 -1.39 -6.992 1 89.19 90 ILE A N 1
ATOM 680 C CA . ILE A 1 90 ? 8.875 -1.512 -6.891 1 89.19 90 ILE A CA 1
ATOM 681 C C . ILE A 1 90 ? 9.5 -0.137 -6.648 1 89.19 90 ILE A C 1
ATOM 683 O O . ILE A 1 90 ? 9.242 0.806 -7.402 1 89.19 90 ILE A O 1
ATOM 687 N N . SER A 1 91 ? 10.242 -0.022 -5.605 1 85.44 91 SER A N 1
ATOM 688 C CA . SER A 1 91 ? 10.977 1.201 -5.297 1 85.44 91 SER A CA 1
ATOM 689 C C . SER A 1 91 ? 12.484 0.949 -5.258 1 85.44 91 SER A C 1
ATOM 691 O O . SER A 1 91 ? 13.008 0.451 -4.262 1 85.44 91 SER A O 1
ATOM 693 N N . PRO A 1 92 ? 13.094 1.318 -6.324 1 83.38 92 PRO A N 1
ATOM 694 C CA . PRO A 1 92 ? 14.547 1.12 -6.316 1 83.38 92 PRO A CA 1
ATOM 695 C C . PRO A 1 92 ? 15.242 1.91 -5.211 1 83.38 92 PRO A C 1
ATOM 697 O O . PRO A 1 92 ? 16.281 1.479 -4.699 1 83.38 92 PRO A O 1
ATOM 700 N N . TRP A 1 93 ? 14.68 3.018 -4.816 1 81.25 93 TRP A N 1
ATOM 701 C CA . TRP A 1 93 ? 15.266 3.867 -3.785 1 81.25 93 TRP A CA 1
ATOM 702 C C . TRP A 1 93 ? 15.219 3.182 -2.424 1 81.25 93 TRP A C 1
ATOM 704 O O . TRP A 1 93 ? 16.219 3.152 -1.704 1 81.25 93 TRP A O 1
ATOM 714 N N . ASN A 1 94 ? 14.133 2.641 -2.133 1 85.69 94 ASN A N 1
ATOM 715 C CA . ASN A 1 94 ? 13.961 2.002 -0.832 1 85.69 94 ASN A CA 1
ATOM 716 C C . ASN A 1 94 ? 14.328 0.522 -0.88 1 85.69 94 ASN A C 1
ATOM 718 O O . ASN A 1 94 ? 14.375 -0.145 0.155 1 85.69 94 ASN A O 1
ATOM 722 N N . GLY A 1 95 ? 14.531 0.014 -2.113 1 88.81 95 GLY A N 1
ATOM 723 C CA . GLY A 1 95 ? 14.867 -1.39 -2.279 1 88.81 95 GLY A CA 1
ATOM 724 C C . GLY A 1 95 ? 13.758 -2.328 -1.858 1 88.81 95 GLY A C 1
ATOM 725 O O . GLY A 1 95 ? 14 -3.334 -1.191 1 88.81 95 GLY A O 1
ATOM 726 N N . ARG A 1 96 ? 12.57 -1.979 -2.178 1 92.25 96 ARG A N 1
ATOM 727 C CA . ARG A 1 96 ? 11.461 -2.812 -1.717 1 92.25 96 ARG A CA 1
ATOM 728 C C . ARG A 1 96 ? 10.43 -3.01 -2.822 1 92.25 96 ARG A C 1
ATOM 730 O O . ARG A 1 96 ? 10.406 -2.262 -3.801 1 92.25 96 ARG A O 1
ATOM 737 N N . ALA A 1 97 ? 9.578 -4.004 -2.693 1 92.44 97 ALA A N 1
ATOM 738 C CA . ALA A 1 97 ? 8.438 -4.277 -3.566 1 92.44 97 ALA A CA 1
ATOM 739 C C . ALA A 1 97 ? 7.371 -5.09 -2.842 1 92.44 97 ALA A C 1
ATOM 741 O O . ALA A 1 97 ? 7.629 -5.648 -1.771 1 92.44 97 ALA A O 1
ATOM 742 N N . GLN A 1 98 ? 6.234 -5.047 -3.432 1 92.94 98 GLN A N 1
ATOM 743 C CA . GLN A 1 98 ? 5.129 -5.859 -2.938 1 92.94 98 GLN A CA 1
ATOM 744 C C . GLN A 1 98 ? 4.902 -7.082 -3.826 1 92.94 98 GLN A C 1
ATOM 746 O O . GLN A 1 98 ? 4.707 -6.945 -5.035 1 92.94 98 GLN A O 1
ATOM 751 N N . LEU A 1 99 ? 4.977 -8.195 -3.215 1 92.81 99 LEU A N 1
ATOM 752 C CA . LEU A 1 99 ? 4.648 -9.438 -3.902 1 92.81 99 LEU A CA 1
ATOM 753 C C . LEU A 1 99 ? 3.137 -9.633 -3.982 1 92.81 99 LEU A C 1
ATOM 755 O O . LEU A 1 99 ? 2.416 -9.32 -3.031 1 92.81 99 LEU A O 1
ATOM 759 N N . PHE A 1 100 ? 2.643 -10.117 -5.137 1 90.88 100 PHE A N 1
ATOM 760 C CA . PHE A 1 100 ? 1.226 -10.438 -5.246 1 90.88 100 PHE A CA 1
ATOM 761 C C . PHE A 1 100 ? 1.002 -11.547 -6.266 1 90.88 100 PHE A C 1
ATOM 763 O O . PHE A 1 100 ? 1.917 -11.914 -7.008 1 90.88 100 PHE A O 1
ATOM 770 N N . TRP A 1 101 ? -0.184 -12.125 -6.199 1 91.06 101 TRP A N 1
ATOM 771 C CA . TRP A 1 101 ? -0.599 -13.109 -7.191 1 91.06 101 TRP A CA 1
ATOM 772 C C . TRP A 1 101 ? -2.096 -13.008 -7.469 1 91.06 101 TRP A C 1
ATOM 774 O O . TRP A 1 101 ? -2.867 -12.602 -6.598 1 91.06 101 TRP A O 1
ATOM 784 N N . TRP A 1 102 ? -2.428 -13.25 -8.641 1 88.06 102 TRP A N 1
ATOM 785 C CA . TRP A 1 102 ? -3.812 -13.461 -9.055 1 88.06 102 TRP A CA 1
ATOM 786 C C . TRP A 1 102 ? -4.051 -14.922 -9.438 1 88.06 102 TRP A C 1
ATOM 788 O O . TRP A 1 102 ? -3.566 -15.391 -10.469 1 88.06 102 TRP A O 1
ATOM 798 N N . ALA A 1 103 ? -4.707 -15.602 -8.586 1 87.62 103 ALA A N 1
ATOM 799 C CA . ALA A 1 103 ? -4.992 -17.016 -8.75 1 87.62 103 ALA A CA 1
ATOM 800 C C . ALA A 1 103 ? -6.309 -17.391 -8.078 1 87.62 103 ALA A C 1
ATOM 802 O O . ALA A 1 103 ? -6.738 -16.734 -7.125 1 87.62 103 ALA A O 1
ATOM 803 N N . SER A 1 104 ? -6.879 -18.484 -8.625 1 84 104 SER A N 1
ATOM 804 C CA . SER A 1 104 ? -8.102 -18.969 -8 1 84 104 SER A CA 1
ATOM 805 C C . SER A 1 104 ? -7.805 -19.625 -6.652 1 84 104 SER A C 1
ATOM 807 O O . SER A 1 104 ? -6.656 -19.984 -6.367 1 84 104 SER A O 1
ATOM 809 N N . ARG A 1 105 ? -8.867 -19.719 -5.871 1 83.12 105 ARG A N 1
ATOM 810 C CA . ARG A 1 105 ? -8.719 -20.391 -4.582 1 83.12 105 ARG A CA 1
ATOM 811 C C . ARG A 1 105 ? -8.203 -21.812 -4.754 1 83.12 105 ARG A C 1
ATOM 813 O O . ARG A 1 105 ? -7.379 -22.281 -3.961 1 83.12 105 ARG A O 1
ATOM 820 N N . ASP A 1 106 ? -8.719 -22.469 -5.73 1 84.69 106 ASP A N 1
ATOM 821 C CA . ASP A 1 106 ? -8.289 -23.828 -6.008 1 84.69 106 ASP A CA 1
ATOM 822 C C . ASP A 1 106 ? -6.797 -23.891 -6.324 1 84.69 106 ASP A C 1
ATOM 824 O O . ASP A 1 106 ? -6.086 -24.766 -5.832 1 84.69 106 ASP A O 1
ATOM 828 N N . GLN A 1 107 ? -6.336 -22.984 -7.145 1 85.94 107 GLN A N 1
ATOM 829 C CA . GLN A 1 107 ? -4.918 -22.906 -7.488 1 85.94 107 GLN A CA 1
ATOM 830 C C . GLN A 1 107 ? -4.062 -22.672 -6.246 1 85.94 107 GLN A C 1
ATOM 832 O O . GLN A 1 107 ? -2.979 -23.25 -6.117 1 85.94 107 GLN A O 1
ATOM 837 N N . GLN A 1 108 ? -4.508 -21.859 -5.367 1 87.31 108 GLN A N 1
ATOM 838 C CA . GLN A 1 108 ? -3.789 -21.547 -4.137 1 87.31 108 GLN A CA 1
ATOM 839 C C . GLN A 1 108 ? -3.725 -22.766 -3.211 1 87.31 108 GLN A C 1
ATOM 841 O O . GLN A 1 108 ? -2.717 -22.984 -2.537 1 87.31 108 GLN A O 1
ATOM 846 N N . GLN A 1 109 ? -4.727 -23.531 -3.27 1 85.88 109 GLN A N 1
ATOM 847 C CA . GLN A 1 109 ? -4.816 -24.703 -2.408 1 85.88 109 GLN A CA 1
ATOM 848 C C . GLN A 1 109 ? -3.92 -25.828 -2.922 1 85.88 109 GLN A C 1
ATOM 850 O O . GLN A 1 109 ? -3.348 -26.578 -2.131 1 85.88 109 GLN A O 1
ATOM 855 N N . ARG A 1 110 ? -3.812 -25.922 -4.172 1 83.69 110 ARG A N 1
ATOM 856 C CA . ARG A 1 110 ? -3.047 -27.016 -4.777 1 83.69 110 ARG A CA 1
ATOM 857 C C . ARG A 1 110 ? -1.554 -26.703 -4.762 1 83.69 110 ARG A C 1
ATOM 859 O O . ARG A 1 110 ? -0.741 -27.516 -5.211 1 83.69 110 ARG A O 1
ATOM 866 N N . LYS A 1 111 ? -1.09 -25.656 -4.336 1 82.5 111 LYS A N 1
ATOM 867 C CA . LYS A 1 111 ? 0.285 -25.203 -4.125 1 82.5 111 LYS A CA 1
ATOM 868 C C . LYS A 1 111 ? 1.038 -25.094 -5.445 1 82.5 111 LYS A C 1
ATOM 870 O O . LYS A 1 111 ? 2.262 -25.234 -5.484 1 82.5 111 LYS A O 1
ATOM 875 N N . ILE A 1 112 ? 0.296 -24.922 -6.555 1 86.5 112 ILE A N 1
ATOM 876 C CA . ILE A 1 112 ? 0.929 -24.812 -7.863 1 86.5 112 ILE A CA 1
ATOM 877 C C . ILE A 1 112 ? 1.668 -23.484 -7.977 1 86.5 112 ILE A C 1
ATOM 879 O O . ILE A 1 112 ? 2.502 -23.297 -8.867 1 86.5 112 ILE A O 1
ATOM 883 N N . LEU A 1 113 ? 1.407 -22.609 -7.098 1 90 113 LEU A N 1
ATOM 884 C CA . LEU A 1 113 ? 2.053 -21.297 -7.121 1 90 113 LEU A CA 1
ATOM 885 C C . LEU A 1 113 ? 3.432 -21.359 -6.477 1 90 113 LEU A C 1
ATOM 887 O O . LEU A 1 113 ? 4.234 -20.438 -6.621 1 90 113 LEU A O 1
ATOM 891 N N . ALA A 1 114 ? 3.732 -22.375 -5.75 1 89.94 114 ALA A N 1
ATOM 892 C CA . ALA A 1 114 ? 4.906 -22.406 -4.879 1 89.94 114 ALA A CA 1
ATOM 893 C C . ALA A 1 114 ? 6.191 -22.219 -5.68 1 89.94 114 ALA A C 1
ATOM 895 O O . ALA A 1 114 ? 6.988 -21.328 -5.383 1 89.94 114 ALA A O 1
ATOM 896 N N . GLU A 1 115 ? 6.363 -23 -6.652 1 88.81 115 GLU A N 1
ATOM 897 C CA . GLU A 1 115 ? 7.613 -22.969 -7.406 1 88.81 115 GLU A CA 1
ATOM 898 C C . GLU A 1 115 ? 7.754 -21.656 -8.172 1 88.81 115 GLU A C 1
ATOM 900 O O . GLU A 1 115 ? 8.789 -20.984 -8.086 1 88.81 115 GLU A O 1
ATOM 905 N N . PRO A 1 116 ? 6.719 -21.25 -8.906 1 91.06 116 PRO A N 1
ATOM 906 C CA . PRO A 1 116 ? 6.84 -19.953 -9.594 1 91.06 116 PRO A CA 1
ATOM 907 C C . PRO A 1 116 ? 7.082 -18.797 -8.625 1 91.06 116 PRO A C 1
ATOM 909 O O . PRO A 1 116 ? 7.84 -17.875 -8.938 1 91.06 116 PRO A O 1
ATOM 912 N N . LEU A 1 117 ? 6.457 -18.828 -7.5 1 92.44 117 LEU A N 1
ATOM 913 C CA . LEU A 1 117 ? 6.645 -17.797 -6.496 1 92.44 117 LEU A CA 1
ATOM 914 C C . LEU A 1 117 ? 8.078 -17.781 -5.98 1 92.44 117 LEU A C 1
ATOM 916 O O . LEU A 1 117 ? 8.672 -16.719 -5.777 1 92.44 117 LEU A O 1
ATOM 920 N N . LYS A 1 118 ? 8.547 -18.938 -5.762 1 91.31 118 LYS A N 1
ATOM 921 C CA . LYS A 1 118 ? 9.938 -19.047 -5.336 1 91.31 118 LYS A CA 1
ATOM 922 C C . LYS A 1 118 ? 10.883 -18.391 -6.348 1 91.31 118 LYS A C 1
ATOM 924 O O . LYS A 1 118 ? 11.789 -17.656 -5.973 1 91.31 118 LYS A O 1
ATOM 929 N N . CYS A 1 119 ? 10.68 -18.656 -7.57 1 91.06 119 CYS A N 1
ATOM 930 C CA . CYS A 1 119 ? 11.492 -18.078 -8.641 1 91.06 119 CYS A CA 1
ATOM 931 C C . CYS A 1 119 ? 11.398 -16.547 -8.625 1 91.06 119 CYS A C 1
ATOM 933 O O . CYS A 1 119 ? 12.414 -15.859 -8.781 1 91.06 119 CYS A O 1
ATOM 935 N N . LEU A 1 120 ? 10.234 -16.078 -8.43 1 93.31 120 LEU A N 1
ATOM 936 C CA . LEU A 1 120 ? 10.023 -14.641 -8.43 1 93.31 120 LEU A CA 1
ATOM 937 C C . LEU A 1 120 ? 10.711 -13.992 -7.227 1 93.31 120 LEU A C 1
ATOM 939 O O . LEU A 1 120 ? 11.336 -12.938 -7.355 1 93.31 120 LEU A O 1
ATOM 943 N N . VAL A 1 121 ? 10.57 -14.609 -6.094 1 94.31 121 VAL A N 1
ATOM 944 C CA . VAL A 1 121 ? 11.203 -14.117 -4.875 1 94.31 121 VAL A CA 1
ATOM 945 C C . VAL A 1 121 ? 12.719 -14.094 -5.043 1 94.31 121 VAL A C 1
ATOM 947 O O . VAL A 1 121 ? 13.375 -13.109 -4.703 1 94.31 121 VAL A O 1
ATOM 950 N N . GLN A 1 122 ? 13.266 -15.117 -5.59 1 91.56 122 GLN A N 1
ATOM 951 C CA . GLN A 1 122 ? 14.703 -15.172 -5.855 1 91.56 122 GLN A CA 1
ATOM 952 C C . GLN A 1 122 ? 15.117 -14.078 -6.832 1 91.56 122 GLN A C 1
ATOM 954 O O . GLN A 1 122 ? 16.156 -13.43 -6.645 1 91.56 122 GLN A O 1
ATOM 959 N N . TYR A 1 123 ? 14.359 -13.906 -7.852 1 91.81 123 TYR A N 1
ATOM 960 C CA . TYR A 1 123 ? 14.625 -12.859 -8.828 1 91.81 123 TYR A CA 1
ATOM 961 C C . TYR A 1 123 ? 14.672 -11.484 -8.156 1 91.81 123 TYR A C 1
ATOM 963 O O . TYR A 1 123 ? 15.57 -10.688 -8.414 1 91.81 123 TYR A O 1
ATOM 971 N N . ALA A 1 124 ? 13.727 -11.234 -7.297 1 94.56 124 ALA A N 1
ATOM 972 C CA . ALA A 1 124 ? 13.633 -9.953 -6.594 1 94.56 124 ALA A CA 1
ATOM 973 C C . ALA A 1 124 ? 14.883 -9.688 -5.762 1 94.56 124 ALA A C 1
ATOM 975 O O . ALA A 1 124 ? 15.414 -8.578 -5.77 1 94.56 124 ALA A O 1
ATOM 976 N N . PHE A 1 125 ? 15.391 -10.703 -5.086 1 94.19 125 PHE A N 1
ATOM 977 C CA . PHE A 1 125 ? 16.484 -10.492 -4.137 1 94.19 125 PHE A CA 1
ATOM 978 C C . PHE A 1 125 ? 17.828 -10.656 -4.824 1 94.19 125 PHE A C 1
ATOM 980 O O . PHE A 1 125 ? 18.766 -9.914 -4.535 1 94.19 125 PHE A O 1
ATOM 987 N N . LEU A 1 126 ? 17.984 -11.523 -5.715 1 90.25 126 LEU A N 1
ATOM 988 C CA . LEU A 1 126 ? 19.281 -11.844 -6.27 1 90.25 126 LEU A CA 1
ATOM 989 C C . LEU A 1 126 ? 19.562 -11.031 -7.527 1 90.25 126 LEU A C 1
ATOM 991 O O . LEU A 1 126 ? 20.719 -10.734 -7.84 1 90.25 126 LEU A O 1
ATOM 995 N N . VAL A 1 127 ? 18.562 -10.68 -8.266 1 90.75 127 VAL A N 1
ATOM 996 C CA . VAL A 1 127 ? 18.766 -9.984 -9.531 1 90.75 127 VAL A CA 1
ATOM 997 C C . VAL A 1 127 ? 18.438 -8.5 -9.375 1 90.75 127 VAL A C 1
ATOM 999 O O . VAL A 1 127 ? 19.25 -7.641 -9.719 1 90.75 127 VAL A O 1
ATOM 1002 N N . LEU A 1 128 ? 17.281 -8.25 -8.789 1 92.31 128 LEU A N 1
ATOM 1003 C CA . LEU A 1 128 ? 16.906 -6.855 -8.602 1 92.31 128 LEU A CA 1
ATOM 1004 C C . LEU A 1 128 ? 17.609 -6.27 -7.375 1 92.31 128 LEU A C 1
ATOM 1006 O O . LEU A 1 128 ? 17.562 -5.055 -7.156 1 92.31 128 LEU A O 1
ATOM 1010 N N . HIS A 1 129 ? 18.094 -7.098 -6.531 1 93.19 129 HIS A N 1
ATOM 1011 C CA . HIS A 1 129 ? 18.859 -6.711 -5.348 1 93.19 129 HIS A CA 1
ATOM 1012 C C . HIS A 1 129 ? 18.016 -5.879 -4.391 1 93.19 129 HIS A C 1
ATOM 1014 O O . HIS A 1 129 ? 18.484 -4.895 -3.828 1 93.19 129 HIS A O 1
ATOM 1020 N N . LEU A 1 130 ? 16.812 -6.27 -4.305 1 93.31 130 LEU A N 1
ATOM 1021 C CA . LEU A 1 130 ? 15.938 -5.594 -3.355 1 93.31 130 LEU A CA 1
ATOM 1022 C C . LEU A 1 130 ? 16.328 -5.926 -1.92 1 93.31 130 LEU A C 1
ATOM 1024 O O . LEU A 1 130 ? 16.969 -6.949 -1.67 1 93.31 130 LEU A O 1
ATOM 1028 N N . ARG A 1 131 ? 15.953 -5 -1.032 1 93.31 131 ARG A N 1
ATOM 1029 C CA . ARG A 1 131 ? 16.219 -5.156 0.394 1 93.31 131 ARG A CA 1
ATOM 1030 C C . ARG A 1 131 ? 15.117 -5.953 1.076 1 93.31 131 ARG A C 1
ATOM 1032 O O . ARG A 1 131 ? 15.375 -6.727 1.998 1 93.31 131 ARG A O 1
ATOM 1039 N N . ARG A 1 132 ? 13.961 -5.727 0.632 1 94.69 132 ARG A N 1
ATOM 1040 C CA . ARG A 1 132 ? 12.828 -6.363 1.301 1 94.69 132 ARG A CA 1
ATOM 1041 C C . ARG A 1 132 ? 11.68 -6.605 0.326 1 94.69 132 ARG A C 1
ATOM 1043 O O . ARG A 1 132 ? 11.523 -5.867 -0.648 1 94.69 132 ARG A O 1
ATOM 1050 N N . LEU A 1 133 ? 10.914 -7.656 0.642 1 95 133 LEU A N 1
ATOM 1051 C CA . LEU A 1 133 ? 9.625 -7.914 0.012 1 95 133 LEU A CA 1
ATOM 1052 C C . LEU A 1 133 ? 8.508 -7.918 1.048 1 95 133 LEU A C 1
ATOM 1054 O O . LEU A 1 133 ? 8.719 -8.328 2.191 1 95 133 LEU A O 1
ATOM 1058 N N . SER A 1 134 ? 7.367 -7.438 0.633 1 94.44 134 SER A N 1
ATOM 1059 C CA . SER A 1 134 ? 6.16 -7.52 1.449 1 94.44 134 SER A CA 1
ATOM 1060 C C . SER A 1 134 ? 5.023 -8.203 0.691 1 94.44 134 SER A C 1
ATOM 1062 O O . SER A 1 134 ? 4.996 -8.188 -0.541 1 94.44 134 SER A O 1
ATOM 1064 N N . VAL A 1 135 ? 4.117 -8.766 1.464 1 92.94 135 VAL A N 1
ATOM 1065 C CA . VAL A 1 135 ? 2.947 -9.367 0.833 1 92.94 135 VAL A CA 1
ATOM 1066 C C . VAL A 1 135 ? 1.783 -9.391 1.821 1 92.94 135 VAL A C 1
ATOM 1068 O O . VAL A 1 135 ? 1.985 -9.57 3.025 1 92.94 135 VAL A O 1
ATOM 1071 N N . LEU A 1 136 ? 0.613 -9.125 1.313 1 91.75 136 LEU A N 1
ATOM 1072 C CA . LEU A 1 136 ? -0.624 -9.289 2.07 1 91.75 136 LEU A CA 1
ATOM 1073 C C . LEU A 1 136 ? -1.269 -10.641 1.781 1 91.75 136 LEU A C 1
ATOM 1075 O O . LEU A 1 136 ? -1.489 -10.984 0.619 1 91.75 136 LEU A O 1
ATOM 1079 N N . VAL A 1 137 ? -1.542 -11.352 2.861 1 90.06 137 VAL A N 1
ATOM 1080 C CA . VAL A 1 137 ? -2.088 -12.688 2.66 1 90.06 137 VAL A CA 1
ATOM 1081 C C . VAL A 1 137 ? -3.193 -12.953 3.68 1 90.06 137 VAL A C 1
ATOM 1083 O O . VAL A 1 137 ? -3.055 -12.617 4.859 1 90.06 137 VAL A O 1
ATOM 1086 N N . GLU A 1 138 ? -4.258 -13.5 3.125 1 84.31 138 GLU A N 1
ATOM 1087 C CA . GLU A 1 138 ? -5.262 -14.031 4.043 1 84.31 138 GLU A CA 1
ATOM 1088 C C . GLU A 1 138 ? -4.773 -15.312 4.711 1 84.31 138 GLU A C 1
ATOM 1090 O O . GLU A 1 138 ? -3.885 -15.992 4.191 1 84.31 138 GLU A O 1
ATOM 1095 N N . SER A 1 139 ? -5.418 -15.555 5.895 1 83.75 139 SER A N 1
ATOM 1096 C CA . SER A 1 139 ? -5.098 -16.828 6.543 1 83.75 139 SER A CA 1
ATOM 1097 C C . SER A 1 139 ? -5.453 -18 5.645 1 83.75 139 SER A C 1
ATOM 1099 O O . SER A 1 139 ? -6.523 -18.031 5.039 1 83.75 139 SER A O 1
ATOM 1101 N N . GLY A 1 140 ? -4.434 -18.938 5.555 1 87.06 140 GLY A N 1
ATOM 1102 C CA . GLY A 1 140 ? -4.699 -20.078 4.688 1 87.06 140 GLY A CA 1
ATOM 1103 C C . GLY A 1 140 ? -3.445 -20.672 4.07 1 87.06 140 GLY A C 1
ATOM 1104 O O . GLY A 1 140 ? -2.352 -20.531 4.625 1 87.06 140 GLY A O 1
ATOM 1105 N N . PRO A 1 141 ? -3.627 -21.375 2.936 1 88.06 141 PRO A N 1
ATOM 1106 C CA . PRO A 1 141 ? -2.545 -22.156 2.322 1 88.06 141 PRO A CA 1
ATOM 1107 C C . PRO A 1 141 ? -1.388 -21.281 1.849 1 88.06 141 PRO A C 1
ATOM 1109 O O . PRO A 1 141 ? -0.228 -21.688 1.912 1 88.06 141 PRO A O 1
ATOM 1112 N N . MET A 1 142 ? -1.686 -20.094 1.446 1 90.69 142 MET A N 1
ATOM 1113 C CA . MET A 1 142 ? -0.625 -19.25 0.895 1 90.69 142 MET A CA 1
ATOM 1114 C C . MET A 1 142 ? 0.291 -18.734 1.999 1 90.69 142 MET A C 1
ATOM 1116 O O . MET A 1 142 ? 1.459 -18.438 1.751 1 90.69 142 MET A O 1
ATOM 1120 N N . GLU A 1 143 ? -0.286 -18.625 3.16 1 92.12 143 GLU A N 1
ATOM 1121 C CA . GLU A 1 143 ? 0.554 -18.25 4.293 1 92.12 143 GLU A CA 1
ATOM 1122 C C . GLU A 1 143 ? 1.682 -19.25 4.508 1 92.12 143 GLU A C 1
ATOM 1124 O O . GLU A 1 143 ? 2.838 -18.859 4.691 1 92.12 143 GLU A O 1
ATOM 1129 N N . THR A 1 144 ? 1.296 -20.516 4.492 1 91.81 144 THR A N 1
ATOM 1130 C CA . THR A 1 144 ? 2.295 -21.562 4.656 1 91.81 144 THR A CA 1
ATOM 1131 C C . THR A 1 144 ? 3.355 -21.469 3.562 1 91.81 144 THR A C 1
ATOM 1133 O O . THR A 1 144 ? 4.551 -21.609 3.838 1 91.81 144 THR A O 1
ATOM 1136 N N . THR A 1 145 ? 2.928 -21.234 2.389 1 91.88 145 THR A N 1
ATOM 1137 C CA . THR A 1 145 ? 3.82 -21.172 1.238 1 91.88 145 THR A CA 1
ATOM 1138 C C . THR A 1 145 ? 4.84 -20.047 1.408 1 91.88 145 THR A C 1
ATOM 1140 O O . THR A 1 145 ? 6.043 -20.266 1.288 1 91.88 145 THR A O 1
ATOM 1143 N N . ILE A 1 146 ? 4.43 -18.875 1.758 1 92.56 146 ILE A N 1
ATOM 1144 C CA . ILE A 1 146 ? 5.355 -17.75 1.79 1 92.56 146 ILE A CA 1
ATOM 1145 C C . ILE A 1 146 ? 6.266 -17.859 3.012 1 92.56 146 ILE A C 1
ATOM 1147 O O . ILE A 1 146 ? 7.418 -17.438 2.975 1 92.56 146 ILE A O 1
ATOM 1151 N N . ARG A 1 147 ? 5.746 -18.406 4.078 1 92.94 147 ARG A N 1
ATOM 1152 C CA . ARG A 1 147 ? 6.594 -18.625 5.246 1 92.94 147 ARG A CA 1
ATOM 1153 C C . ARG A 1 147 ? 7.762 -19.547 4.902 1 92.94 147 ARG A C 1
ATOM 1155 O O . ARG A 1 147 ? 8.859 -19.391 5.441 1 92.94 147 ARG A O 1
ATOM 1162 N N . SER A 1 148 ? 7.496 -20.469 4.07 1 91.38 148 SER A N 1
ATOM 1163 C CA . SER A 1 148 ? 8.562 -21.375 3.652 1 91.38 148 SER A CA 1
ATOM 1164 C C . SER A 1 148 ? 9.648 -20.625 2.881 1 91.38 148 SER A C 1
ATOM 1166 O O . SER A 1 148 ? 10.766 -21.125 2.732 1 91.38 148 SER A O 1
ATOM 1168 N N . PHE A 1 149 ? 9.383 -19.438 2.396 1 92.19 149 PHE A N 1
ATOM 1169 C CA . PHE A 1 149 ? 10.352 -18.625 1.66 1 92.19 149 PHE A CA 1
ATOM 1170 C C . PHE A 1 149 ? 11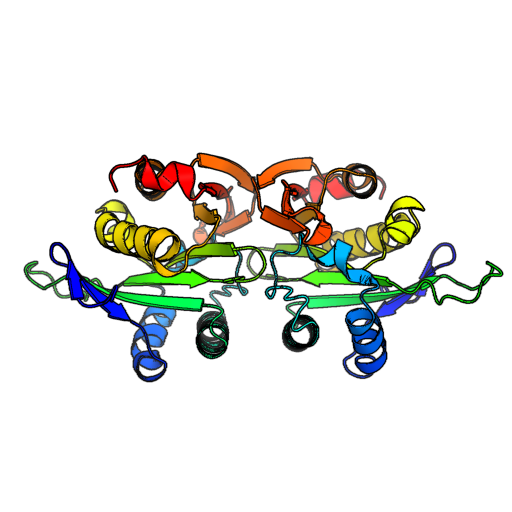.078 -17.672 2.594 1 92.19 149 PHE A C 1
ATOM 1172 O O . PHE A 1 149 ? 11.977 -16.938 2.164 1 92.19 149 PHE A O 1
ATOM 1179 N N . GLY A 1 150 ? 10.688 -17.641 3.84 1 93.31 150 GLY A N 1
ATOM 1180 C CA . GLY A 1 150 ? 11.375 -16.781 4.793 1 93.31 150 GLY A CA 1
ATOM 1181 C C . GLY A 1 150 ? 10.547 -15.578 5.207 1 93.31 150 GLY A C 1
ATOM 1182 O O . GLY A 1 150 ? 11.008 -14.734 5.98 1 93.31 150 GLY A O 1
ATOM 1183 N N . PHE A 1 151 ? 9.359 -15.531 4.73 1 95.56 151 PHE A N 1
ATOM 1184 C CA . PHE A 1 151 ? 8.5 -14.43 5.137 1 95.56 151 PHE A CA 1
ATOM 1185 C C . PHE A 1 151 ? 8.047 -14.594 6.582 1 95.56 151 PHE A C 1
ATOM 1187 O O . PHE A 1 151 ? 7.66 -15.688 6.996 1 95.56 151 PHE A O 1
ATOM 1194 N N . ALA A 1 152 ? 8.148 -13.516 7.324 1 96.38 152 ALA A N 1
ATOM 1195 C CA . ALA A 1 152 ? 7.652 -13.469 8.695 1 96.38 152 ALA A CA 1
ATOM 1196 C C . ALA A 1 152 ? 6.453 -12.531 8.805 1 96.38 152 ALA A C 1
ATOM 1198 O O . ALA A 1 152 ? 6.379 -11.523 8.102 1 96.38 152 ALA A O 1
ATOM 1199 N N . LYS A 1 153 ? 5.531 -12.852 9.711 1 96.81 153 LYS A N 1
ATOM 1200 C CA . LYS A 1 153 ? 4.387 -11.969 9.93 1 96.81 153 LYS A CA 1
ATOM 1201 C C . LYS A 1 153 ? 4.812 -10.672 10.602 1 96.81 153 LYS A C 1
ATOM 1203 O O . LYS A 1 153 ? 5.473 -10.695 11.648 1 96.81 153 LYS A O 1
ATOM 1208 N N . GLU A 1 154 ? 4.438 -9.633 10 1 97.69 154 GLU A N 1
ATOM 1209 C CA . GLU A 1 154 ? 4.812 -8.312 10.508 1 97.69 154 GLU A CA 1
ATOM 1210 C C . GLU A 1 154 ? 3.609 -7.594 11.117 1 97.69 154 GLU A C 1
ATOM 1212 O O . GLU A 1 154 ? 3.768 -6.582 11.797 1 97.69 154 GLU A O 1
ATOM 1217 N N . GLY A 1 155 ? 2.443 -8.102 10.844 1 97 155 GLY A N 1
ATOM 1218 C CA . GLY A 1 155 ? 1.255 -7.496 11.43 1 97 155 GLY A CA 1
ATOM 1219 C C . GLY A 1 155 ? -0.036 -8.047 10.852 1 97 155 GLY A C 1
ATOM 1220 O O . GLY A 1 155 ? -0.016 -9 10.062 1 97 155 GLY A O 1
ATOM 1221 N N . THR A 1 156 ? -1.139 -7.527 11.352 1 96.38 156 THR A N 1
ATOM 1222 C CA . THR A 1 156 ? -2.479 -7.891 10.906 1 96.38 156 THR A CA 1
ATOM 1223 C C . THR A 1 156 ? -3.322 -6.645 10.656 1 96.38 156 THR A C 1
ATOM 1225 O O . THR A 1 156 ? -3.445 -5.789 11.539 1 96.38 156 THR A O 1
ATOM 1228 N N . LEU A 1 157 ? -3.818 -6.539 9.445 1 94.88 157 LEU A N 1
ATOM 1229 C CA . LEU A 1 157 ? -4.746 -5.465 9.102 1 94.88 157 LEU A CA 1
ATOM 1230 C C . LEU A 1 157 ? -6.184 -5.871 9.414 1 94.88 157 LEU A C 1
ATOM 1232 O O . LEU A 1 157 ? -6.75 -6.73 8.734 1 94.88 157 LEU A O 1
ATOM 1236 N N . ARG A 1 158 ? -6.77 -5.25 10.43 1 95.19 158 ARG A N 1
ATOM 1237 C CA . ARG A 1 158 ? -8.102 -5.621 10.883 1 95.19 158 ARG A CA 1
ATOM 1238 C C . ARG A 1 158 ? -9.172 -5.156 9.891 1 95.19 158 ARG A C 1
ATOM 1240 O O . ARG A 1 158 ? -9.094 -4.047 9.367 1 95.19 158 ARG A O 1
ATOM 1247 N N . GLU A 1 159 ? -10.148 -6.012 9.516 1 91.75 159 GLU A N 1
ATOM 1248 C CA . GLU A 1 159 ? -11.305 -5.727 8.672 1 91.75 159 GLU A CA 1
ATOM 1249 C C . GLU A 1 159 ? -10.883 -5.094 7.348 1 91.75 159 GLU A C 1
ATOM 1251 O O . GLU A 1 159 ? -11.484 -4.117 6.902 1 91.75 159 GLU A O 1
ATOM 1256 N N . TRP A 1 160 ? -9.875 -5.645 6.707 1 90.25 160 TRP A N 1
ATOM 1257 C CA . TRP A 1 160 ? -9.203 -5.082 5.539 1 90.25 160 TRP A CA 1
ATOM 1258 C C . TRP A 1 160 ? -10.016 -5.324 4.27 1 90.25 160 TRP A C 1
ATOM 1260 O O . TRP A 1 160 ? -10.062 -4.469 3.387 1 90.25 160 TRP A O 1
ATOM 1270 N N . ALA A 1 161 ? -10.625 -6.426 4.203 1 83.25 161 ALA A N 1
ATOM 1271 C CA . ALA A 1 161 ? -11.281 -6.781 2.949 1 83.25 161 ALA A CA 1
ATOM 1272 C C . ALA A 1 161 ? -12.711 -7.258 3.199 1 83.25 161 ALA A C 1
ATOM 1274 O O . ALA A 1 161 ? -12.992 -7.875 4.23 1 83.25 161 ALA A O 1
ATOM 1275 N N . PHE A 1 162 ? -13.547 -6.926 2.176 1 78.25 162 PHE A N 1
ATOM 1276 C CA . PHE A 1 162 ? -14.961 -7.281 2.225 1 78.25 162 PHE A CA 1
ATOM 1277 C C . PHE A 1 162 ? -15.266 -8.414 1.251 1 78.25 162 PHE A C 1
ATOM 1279 O O . PHE A 1 162 ? -14.852 -8.375 0.091 1 78.25 162 PHE A O 1
ATOM 1286 N N . VAL A 1 163 ? -15.867 -9.453 1.806 1 68.56 163 VAL A N 1
ATOM 1287 C CA . VAL A 1 163 ? -16.391 -10.516 0.956 1 68.56 163 VAL A CA 1
ATOM 1288 C C . VAL A 1 163 ? -17.906 -10.375 0.829 1 68.56 163 VAL A C 1
ATOM 1290 O O . VAL A 1 163 ? -18.641 -10.5 1.817 1 68.56 163 VAL A O 1
ATOM 1293 N N . PRO A 1 164 ? -18.359 -9.977 -0.273 1 62.47 164 PRO A N 1
ATOM 1294 C CA . PRO A 1 164 ? -19.797 -9.727 -0.453 1 62.47 164 PRO A CA 1
ATOM 1295 C C . PRO A 1 164 ? -20.672 -10.852 0.108 1 62.47 164 PRO A C 1
ATOM 1297 O O . PRO A 1 164 ? -21.656 -10.586 0.793 1 62.47 164 PRO A O 1
ATOM 1300 N N . GLY A 1 165 ? -20.516 -11.977 -0.405 1 58.09 165 GLY A N 1
ATOM 1301 C CA . GLY A 1 165 ? -21.469 -13.031 -0.094 1 58.09 165 GLY A CA 1
ATOM 1302 C C . GLY A 1 165 ? -21.641 -13.258 1.396 1 58.09 165 GLY A C 1
ATOM 1303 O O . GLY A 1 165 ? -22.719 -13.625 1.853 1 58.09 165 GLY A O 1
ATOM 1304 N N . ASP A 1 166 ? -20.703 -12.812 2.115 1 60.28 166 ASP A N 1
ATOM 1305 C CA . ASP A 1 166 ? -20.766 -13.133 3.539 1 60.28 166 ASP A CA 1
ATOM 1306 C C . ASP A 1 166 ? -21.062 -11.891 4.371 1 60.28 166 ASP A C 1
ATOM 1308 O O . ASP A 1 166 ? -21.375 -11.992 5.559 1 60.28 166 ASP A O 1
ATOM 1312 N N . GLY A 1 167 ? -21.016 -10.867 3.635 1 65.12 167 GLY A N 1
ATOM 1313 C CA . GLY A 1 167 ? -21.25 -9.602 4.316 1 65.12 167 GLY A CA 1
ATOM 1314 C C . GLY A 1 167 ? -20.25 -9.32 5.418 1 65.12 167 GLY A C 1
ATOM 1315 O O . GLY A 1 167 ? -20.562 -8.609 6.375 1 65.12 167 GLY A O 1
ATOM 1316 N N . GLU A 1 168 ? -19.203 -10 5.414 1 81.56 168 GLU A N 1
ATOM 1317 C CA . GLU A 1 168 ? -18.266 -9.906 6.527 1 81.56 168 GLU A CA 1
ATOM 1318 C C . GLU A 1 168 ? -16.906 -9.398 6.066 1 81.56 168 GLU A C 1
ATOM 1320 O O . GLU A 1 168 ? -16.516 -9.625 4.922 1 81.56 168 GLU A O 1
ATOM 1325 N N . TYR A 1 169 ? -16.375 -8.547 6.902 1 87.25 169 TYR A N 1
ATOM 1326 C CA . TYR A 1 169 ? -14.977 -8.141 6.73 1 87.25 169 TYR A CA 1
ATOM 1327 C C . TYR A 1 169 ? -14.031 -9.164 7.34 1 87.25 169 TYR A C 1
ATOM 1329 O O . TYR A 1 169 ? -14.383 -9.852 8.297 1 87.25 169 TYR A O 1
ATOM 1337 N N . PHE A 1 170 ? -12.891 -9.281 6.699 1 87.44 170 PHE A N 1
ATOM 1338 C CA . PHE A 1 170 ? -11.906 -10.188 7.285 1 87.44 170 PHE A CA 1
ATOM 1339 C C . PHE A 1 170 ? -10.547 -9.516 7.391 1 87.44 170 PHE A C 1
ATOM 1341 O O . PHE A 1 170 ? -10.266 -8.547 6.68 1 87.44 170 PHE A O 1
ATOM 1348 N N . ASP A 1 171 ? -9.781 -10.133 8.312 1 91.62 171 ASP A N 1
ATOM 1349 C CA . ASP A 1 171 ? -8.43 -9.641 8.562 1 91.62 171 ASP A CA 1
ATOM 1350 C C . ASP A 1 171 ? -7.449 -10.172 7.523 1 91.62 171 ASP A C 1
ATOM 1352 O O . ASP A 1 171 ? -7.633 -11.273 6.992 1 91.62 171 ASP A O 1
ATOM 1356 N N . VAL A 1 172 ? -6.43 -9.352 7.266 1 91.69 172 VAL A N 1
ATOM 1357 C CA . VAL A 1 172 ? -5.371 -9.758 6.348 1 91.69 172 VAL A CA 1
ATOM 1358 C C . VAL A 1 172 ? -4.012 -9.633 7.039 1 91.69 172 VAL A C 1
ATOM 1360 O O . VAL A 1 172 ? -3.768 -8.664 7.762 1 91.69 172 VAL A O 1
ATOM 1363 N N . GLY A 1 173 ? -3.193 -10.648 6.828 1 93.81 173 GLY A N 1
ATOM 1364 C CA . GLY A 1 173 ? -1.851 -10.617 7.387 1 93.81 173 GLY A CA 1
ATOM 1365 C C . GLY A 1 173 ? -0.867 -9.844 6.523 1 93.81 173 GLY A C 1
ATOM 1366 O O . GLY A 1 173 ? -0.921 -9.922 5.293 1 93.81 173 GLY A O 1
ATOM 1367 N N . VAL A 1 174 ? 0.004 -9.125 7.211 1 95.19 174 VAL A N 1
ATOM 1368 C CA . VAL A 1 174 ? 1.143 -8.477 6.566 1 95.19 174 VAL A CA 1
ATOM 1369 C C . VAL A 1 174 ? 2.406 -9.305 6.801 1 95.19 174 VAL A C 1
ATOM 1371 O O . VAL A 1 174 ? 2.766 -9.586 7.945 1 95.19 174 VAL A O 1
ATOM 1374 N N . PHE A 1 175 ? 3.012 -9.648 5.695 1 95.19 175 PHE A N 1
ATOM 1375 C CA . PHE A 1 175 ? 4.234 -10.438 5.805 1 95.19 175 PHE A CA 1
ATOM 1376 C C . PHE A 1 175 ? 5.395 -9.734 5.105 1 95.19 175 PHE A C 1
ATOM 1378 O O . PHE A 1 175 ? 5.207 -9.102 4.066 1 95.19 175 PHE A O 1
ATOM 1385 N N . GLY A 1 176 ? 6.555 -9.836 5.711 1 96.25 176 GLY A N 1
ATOM 1386 C CA . GLY A 1 176 ? 7.773 -9.289 5.141 1 96.25 176 GLY A CA 1
ATOM 1387 C C . GLY A 1 176 ? 8.93 -10.273 5.133 1 96.25 176 GLY A C 1
ATOM 1388 O O . GLY A 1 176 ? 8.984 -11.18 5.973 1 96.25 176 GLY A O 1
ATOM 1389 N N . CYS A 1 177 ? 9.773 -10.102 4.176 1 96.5 177 CYS A N 1
ATOM 1390 C CA . CYS A 1 177 ? 10.992 -10.891 4.055 1 96.5 177 CYS A CA 1
ATOM 1391 C C . CYS A 1 177 ? 12.172 -10.016 3.66 1 96.5 177 CYS A C 1
ATOM 1393 O O . CYS A 1 177 ? 12.125 -9.328 2.639 1 96.5 177 CYS A O 1
ATOM 1395 N N . LEU A 1 178 ? 13.203 -10.047 4.535 1 95.69 178 LEU A N 1
ATOM 1396 C CA . LEU A 1 178 ? 14.438 -9.344 4.199 1 95.69 178 LEU A CA 1
ATOM 1397 C C . LEU A 1 178 ? 15.359 -10.227 3.365 1 95.69 178 LEU A C 1
ATOM 1399 O O . LEU A 1 178 ? 15.328 -11.453 3.486 1 95.69 178 LEU A O 1
ATOM 1403 N N . ARG A 1 179 ? 16.156 -9.555 2.584 1 93.38 179 ARG A N 1
ATOM 1404 C CA . ARG A 1 179 ? 17.062 -10.266 1.695 1 93.38 179 ARG A CA 1
ATOM 1405 C C . ARG A 1 179 ? 17.875 -11.305 2.463 1 93.38 179 ARG A C 1
ATOM 1407 O O . ARG A 1 179 ? 18.062 -12.43 1.994 1 93.38 179 ARG A O 1
ATOM 1414 N N . GLN A 1 180 ? 18.375 -10.992 3.564 1 90.69 180 GLN A N 1
ATOM 1415 C CA . GLN A 1 180 ? 19.234 -11.875 4.352 1 90.69 180 GLN A CA 1
ATOM 1416 C C . GLN A 1 180 ? 18.453 -13.094 4.844 1 90.69 180 GLN A C 1
ATOM 1418 O O . GLN A 1 180 ? 19.047 -14.133 5.137 1 90.69 180 GLN A O 1
ATOM 1423 N N . GLU A 1 181 ? 17.203 -12.977 4.996 1 89.38 181 GLU A N 1
ATOM 1424 C CA . GLU A 1 181 ? 16.359 -14.062 5.488 1 89.38 181 GLU A CA 1
ATOM 1425 C C . GLU A 1 181 ? 16.031 -15.055 4.375 1 89.38 181 GLU A C 1
ATOM 1427 O O . GLU A 1 181 ? 15.758 -16.234 4.641 1 89.38 181 GLU A O 1
ATOM 1432 N N . CYS A 1 182 ? 15.797 -14.492 3.148 1 78.12 182 CYS A N 1
ATOM 1433 C CA . CYS A 1 182 ? 15.5 -15.336 1.999 1 78.12 182 CYS A CA 1
ATOM 1434 C C . CYS A 1 182 ? 16.703 -16.219 1.656 1 78.12 182 CYS A C 1
ATOM 1436 O O . CYS A 1 182 ? 16.531 -17.406 1.343 1 78.12 182 CYS A O 1
ATOM 1438 N N . LEU A 1 183 ? 17.844 -15.688 1.585 1 65 183 LEU A N 1
ATOM 1439 C CA . LEU A 1 183 ? 19.078 -16.359 1.189 1 65 183 LEU A CA 1
ATOM 1440 C C . LEU A 1 183 ? 19.375 -17.531 2.117 1 65 183 LEU A C 1
ATOM 1442 O O . LEU A 1 183 ? 20.016 -18.5 1.71 1 65 183 LEU A O 1
ATOM 1446 N N . VAL A 1 184 ? 19.016 -17.312 3.242 1 56.81 184 VAL A N 1
ATOM 1447 C CA . VAL A 1 184 ? 19.312 -18.422 4.148 1 56.81 184 VAL A CA 1
ATOM 1448 C C . VAL A 1 184 ? 18.406 -19.609 3.846 1 56.81 184 VAL A C 1
ATOM 1450 O O . VAL A 1 184 ? 18.75 -20.75 4.113 1 56.81 184 VAL A O 1
ATOM 1453 N N . LEU A 1 185 ? 17.297 -19.125 3.381 1 59.69 185 LEU A N 1
ATOM 1454 C CA . LEU A 1 185 ? 16.422 -20.25 3.098 1 59.69 185 LEU A CA 1
ATOM 1455 C C . LEU A 1 185 ? 16.75 -20.859 1.736 1 59.69 185 LEU A C 1
ATOM 1457 O O . LEU A 1 185 ? 17.234 -20.172 0.841 1 59.69 185 LEU A O 1
ATOM 1461 N N . ASN A 1 186 ? 17.656 -21.797 1.552 1 51.31 186 ASN A N 1
ATOM 1462 C CA . ASN A 1 186 ? 18 -22.562 0.361 1 51.31 186 ASN A CA 1
ATOM 1463 C C . ASN A 1 186 ? 16.953 -22.406 -0.735 1 51.31 186 ASN A C 1
ATOM 1465 O O . ASN A 1 186 ? 16.312 -23.375 -1.137 1 51.31 186 ASN A O 1
ATOM 1469 N N . VAL A 1 187 ? 16.562 -21.203 -0.624 1 45.06 187 VAL A N 1
ATOM 1470 C CA . VAL A 1 187 ? 15.742 -21.125 -1.833 1 45.06 187 VAL A CA 1
ATOM 1471 C C . VAL A 1 187 ? 16.641 -20.938 -3.053 1 45.06 187 VAL A C 1
ATOM 1473 O O . VAL A 1 187 ? 17.641 -20.219 -2.99 1 45.06 187 VAL A O 1
ATOM 1476 N N . MET B 1 1 ? -18.609 20.312 4.426 1 64.94 1 MET B N 1
ATOM 1477 C CA . MET B 1 1 ? -17.469 20.344 3.529 1 64.94 1 MET B CA 1
ATOM 1478 C C . MET B 1 1 ? -16.172 20.5 4.316 1 64.94 1 MET B C 1
ATOM 1480 O O . MET B 1 1 ? -16.141 21.172 5.352 1 64.94 1 MET B O 1
ATOM 1484 N N . ILE B 1 2 ? -15.273 19.578 4.227 1 75.12 2 ILE B N 1
ATOM 1485 C CA . ILE B 1 2 ? -14.047 19.562 5.023 1 75.12 2 ILE B CA 1
ATOM 1486 C C . ILE B 1 2 ? -13.227 20.812 4.738 1 75.12 2 ILE B C 1
ATOM 1488 O O . ILE B 1 2 ? -12.461 21.281 5.59 1 75.12 2 ILE B O 1
ATOM 1492 N N . GLY B 1 3 ? -13.688 21.594 3.742 1 75.44 3 GLY B N 1
ATOM 1493 C CA . GLY B 1 3 ? -12.969 22.828 3.486 1 75.44 3 GLY B CA 1
ATOM 1494 C C . GLY B 1 3 ? -13.352 23.953 4.434 1 75.44 3 GLY B C 1
ATOM 1495 O O . GLY B 1 3 ? -14.461 23.953 4.977 1 75.44 3 GLY B O 1
ATOM 1496 N N . GLY B 1 4 ? -12.336 24.922 4.82 1 80.06 4 GLY B N 1
ATOM 1497 C CA . GLY B 1 4 ? -12.57 26.062 5.676 1 80.06 4 GLY B CA 1
ATOM 1498 C C . GLY B 1 4 ? -11.461 26.297 6.688 1 80.06 4 GLY B C 1
ATOM 1499 O O . GLY B 1 4 ? -10.359 25.766 6.539 1 80.06 4 GLY B O 1
ATOM 1500 N N . LYS B 1 5 ? -11.727 27.219 7.625 1 78.06 5 LYS B N 1
ATOM 1501 C CA . LYS B 1 5 ? -10.758 27.547 8.664 1 78.06 5 LYS B CA 1
ATOM 1502 C C . LYS B 1 5 ? -11 26.719 9.922 1 78.06 5 LYS B C 1
ATOM 1504 O O . LYS B 1 5 ? -12.133 26.594 10.383 1 78.06 5 LYS B O 1
ATOM 1509 N N . HIS B 1 6 ? -9.938 26.047 10.211 1 76.38 6 HIS B N 1
ATOM 1510 C CA . HIS B 1 6 ? -9.977 25.25 11.43 1 76.38 6 HIS B CA 1
ATOM 1511 C C . HIS B 1 6 ? -8.82 25.578 12.359 1 76.38 6 HIS B C 1
ATOM 1513 O O . HIS B 1 6 ? -7.664 25.281 12.047 1 76.38 6 HIS B O 1
ATOM 1519 N N . ARG B 1 7 ? -9.07 26.094 13.547 1 74.31 7 ARG B N 1
ATOM 1520 C CA . ARG B 1 7 ? -8.117 26.422 14.609 1 74.31 7 ARG B CA 1
ATOM 1521 C C . ARG B 1 7 ? -6.848 27.031 14.039 1 74.31 7 ARG B C 1
ATOM 1523 O O . ARG B 1 7 ? -5.742 26.578 14.352 1 74.31 7 ARG B O 1
ATOM 1530 N N . GLY B 1 8 ? -6.887 27.953 13.141 1 75.81 8 GLY B N 1
ATOM 1531 C CA . GLY B 1 8 ? -5.75 28.703 12.641 1 75.81 8 GLY B CA 1
ATOM 1532 C C . GLY B 1 8 ? -5.148 28.125 11.375 1 75.81 8 GLY B C 1
ATOM 1533 O O . GLY B 1 8 ? -4.098 28.578 10.914 1 75.81 8 GLY B O 1
ATOM 1534 N N . VAL B 1 9 ? -5.789 27.094 10.898 1 82.12 9 VAL B N 1
ATOM 1535 C CA . VAL B 1 9 ? -5.309 26.5 9.648 1 82.12 9 VAL B CA 1
ATOM 1536 C C . VAL B 1 9 ? -6.43 26.484 8.617 1 82.12 9 VAL B C 1
ATOM 1538 O O . VAL B 1 9 ? -7.562 26.094 8.922 1 82.12 9 VAL B O 1
ATOM 1541 N N . SER B 1 10 ? -6.113 27.031 7.5 1 85.88 10 SER B N 1
ATOM 1542 C CA . SER B 1 10 ? -7.07 26.969 6.398 1 85.88 10 SER B CA 1
ATOM 1543 C C . SER B 1 10 ? -6.957 25.641 5.652 1 85.88 10 SER B C 1
ATOM 1545 O O . SER B 1 10 ? -5.859 25.219 5.273 1 85.88 10 SER B O 1
ATOM 1547 N N . LEU B 1 11 ? -8.086 24.984 5.504 1 89.94 11 LEU B N 1
ATOM 1548 C CA . LEU B 1 11 ? -8.164 23.734 4.777 1 89.94 11 LEU B CA 1
ATOM 1549 C C . LEU B 1 11 ? -8.812 23.922 3.412 1 89.94 11 LEU B C 1
ATOM 1551 O O . LEU B 1 11 ? -9.922 24.453 3.318 1 89.94 11 LEU B O 1
ATOM 1555 N N . GLU B 1 12 ? -8.102 23.562 2.412 1 88.75 12 GLU B N 1
ATOM 1556 C CA . GLU B 1 12 ? -8.617 23.672 1.053 1 88.75 12 GLU B CA 1
ATOM 1557 C C . GLU B 1 12 ? -8.531 22.344 0.316 1 88.75 12 GLU B C 1
ATOM 1559 O O . GLU B 1 12 ? -7.477 21.719 0.281 1 88.75 12 GLU B O 1
ATOM 1564 N N . VAL B 1 13 ? -9.656 21.984 -0.262 1 90.06 13 VAL B N 1
ATOM 1565 C CA . VAL B 1 13 ? -9.609 20.781 -1.094 1 90.06 13 VAL B CA 1
ATOM 1566 C C . VAL B 1 13 ? -8.695 21.031 -2.295 1 90.06 13 VAL B C 1
ATOM 1568 O O . VAL B 1 13 ? -8.859 22.016 -3.02 1 90.06 13 VAL B O 1
ATOM 1571 N N . TRP B 1 14 ? -7.77 20.141 -2.471 1 87.56 14 TRP B N 1
ATOM 1572 C CA . TRP B 1 14 ? -6.797 20.297 -3.543 1 87.56 14 TRP B CA 1
ATOM 1573 C C . TRP B 1 14 ? -7.426 20.016 -4.902 1 87.56 14 TRP B C 1
ATOM 1575 O O . TRP B 1 14 ? -8.273 19.125 -5.023 1 87.56 14 TRP B O 1
ATOM 1585 N N . SER B 1 15 ? -6.965 20.844 -5.844 1 84.94 15 SER B N 1
ATOM 1586 C CA . SER B 1 15 ? -7.355 20.641 -7.234 1 84.94 15 SER B CA 1
ATOM 1587 C C . SER B 1 15 ? -6.145 20.688 -8.164 1 84.94 15 SER B C 1
ATOM 1589 O O . SER B 1 15 ? -5.094 21.219 -7.789 1 84.94 15 SER B O 1
ATOM 1591 N N . PRO B 1 16 ? -6.305 20.047 -9.336 1 82.5 16 PRO B N 1
ATOM 1592 C CA . PRO B 1 16 ? -5.176 20.016 -10.266 1 82.5 16 PRO B CA 1
ATOM 1593 C C . PRO B 1 16 ? -4.625 21.406 -10.578 1 82.5 16 PRO B C 1
ATOM 1595 O O . PRO B 1 16 ? -3.445 21.547 -10.914 1 82.5 16 PRO B O 1
ATOM 1598 N N . SER B 1 17 ? -5.391 22.406 -10.43 1 80.5 17 SER B N 1
ATOM 1599 C CA . SER B 1 17 ? -4.926 23.766 -10.695 1 80.5 17 SER B CA 1
ATOM 1600 C C . SER B 1 17 ? -3.896 24.219 -9.664 1 80.5 17 SER B C 1
ATOM 1602 O O . SER B 1 17 ? -3.156 25.172 -9.891 1 80.5 17 SER B O 1
ATOM 1604 N N . MET B 1 18 ? -3.811 23.547 -8.586 1 80.75 18 MET B N 1
ATOM 1605 C CA . MET B 1 18 ? -2.895 23.859 -7.492 1 80.75 18 MET B CA 1
ATOM 1606 C C . MET B 1 18 ? -1.591 23.078 -7.629 1 80.75 18 MET B C 1
ATOM 1608 O O . MET B 1 18 ? -0.719 23.156 -6.762 1 80.75 18 MET B O 1
ATOM 1612 N N . LYS B 1 19 ? -1.417 22.406 -8.672 1 81.25 19 LYS B N 1
ATOM 1613 C CA . LYS B 1 19 ? -0.331 21.453 -8.883 1 81.25 19 LYS B CA 1
ATOM 1614 C C . LYS B 1 19 ? 1.029 22.141 -8.773 1 81.25 19 LYS B C 1
ATOM 1616 O O . LYS B 1 19 ? 1.967 21.578 -8.203 1 81.25 19 LYS B O 1
ATOM 1621 N N . ASN B 1 20 ? 1.194 23.281 -9.281 1 79.06 20 ASN B N 1
ATOM 1622 C CA . ASN B 1 20 ? 2.492 23.938 -9.344 1 79.06 20 ASN B CA 1
ATOM 1623 C C . ASN B 1 20 ? 3.059 24.203 -7.957 1 79.06 20 ASN B C 1
ATOM 1625 O O . ASN B 1 20 ? 4.246 23.984 -7.707 1 79.06 20 ASN B O 1
ATOM 1629 N N . SER B 1 21 ? 2.264 24.656 -7.105 1 76.81 21 SER B N 1
ATOM 1630 C CA . SER B 1 21 ? 2.723 24.938 -5.75 1 76.81 21 SER B CA 1
ATOM 1631 C C . SER B 1 21 ? 3.213 23.672 -5.055 1 76.81 21 SER B C 1
ATOM 1633 O O . SER B 1 21 ? 4.25 23.688 -4.387 1 76.81 21 SER B O 1
ATOM 1635 N N . LEU B 1 22 ? 2.529 22.656 -5.27 1 77.88 22 LEU B N 1
ATOM 1636 C CA . LEU B 1 22 ? 2.891 21.375 -4.66 1 77.88 22 LEU B CA 1
ATOM 1637 C C . LEU B 1 22 ? 4.195 20.844 -5.246 1 77.88 22 LEU B C 1
ATOM 1639 O O . LEU B 1 22 ? 5.059 20.375 -4.512 1 77.88 22 LEU B O 1
ATOM 1643 N N . SER B 1 23 ? 4.266 20.969 -6.5 1 78.75 23 SER B N 1
ATOM 1644 C CA . SER B 1 23 ? 5.469 20.5 -7.18 1 78.75 23 SER B CA 1
ATOM 1645 C C . SER B 1 23 ? 6.707 21.25 -6.684 1 78.75 23 SER B C 1
ATOM 1647 O O . SER B 1 23 ? 7.758 20.641 -6.477 1 78.75 23 SER B O 1
ATOM 1649 N N . ASP B 1 24 ? 6.566 22.516 -6.535 1 81.12 24 ASP B N 1
ATOM 1650 C CA . ASP B 1 24 ? 7.684 23.328 -6.066 1 81.12 24 ASP B CA 1
ATOM 1651 C C . ASP B 1 24 ? 8.141 22.891 -4.68 1 81.12 24 ASP B C 1
ATOM 1653 O O . ASP B 1 24 ? 9.344 22.797 -4.418 1 81.12 24 ASP B O 1
ATOM 1657 N N . ARG B 1 25 ? 7.309 22.594 -3.9 1 79.75 25 ARG B N 1
ATOM 1658 C CA . ARG B 1 25 ? 7.637 22.203 -2.535 1 79.75 25 ARG B CA 1
ATOM 1659 C C . ARG B 1 25 ? 8.281 20.812 -2.51 1 79.75 25 ARG B C 1
ATOM 1661 O O . ARG B 1 25 ? 9.242 20.578 -1.77 1 79.75 25 ARG B O 1
ATOM 1668 N N . LEU B 1 26 ? 7.723 19.984 -3.268 1 77.81 26 LEU B N 1
ATOM 1669 C CA . LEU B 1 26 ? 8.289 18.641 -3.355 1 77.81 26 LEU B CA 1
ATOM 1670 C C . LEU B 1 26 ? 9.711 18.688 -3.9 1 77.81 26 LEU B C 1
ATOM 1672 O O . LEU B 1 26 ? 10.594 18 -3.387 1 77.81 26 LEU B O 1
ATOM 1676 N N . ASN B 1 27 ? 9.891 19.516 -4.805 1 77.06 27 ASN B N 1
ATOM 1677 C CA . ASN B 1 27 ? 11.195 19.609 -5.453 1 77.06 27 ASN B CA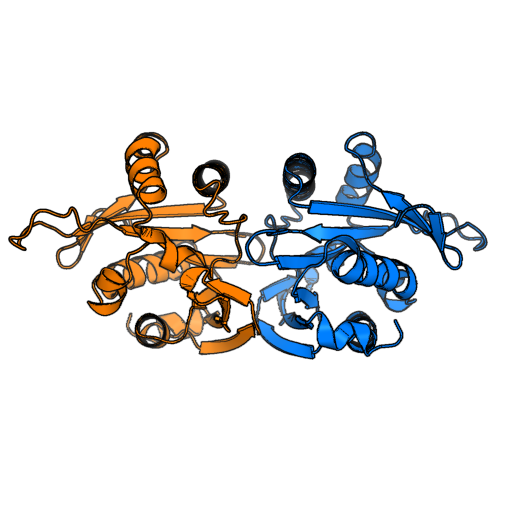 1
ATOM 1678 C C . ASN B 1 27 ? 12.219 20.297 -4.555 1 77.06 27 ASN B C 1
ATOM 1680 O O . ASN B 1 27 ? 13.43 20.094 -4.711 1 77.06 27 ASN B O 1
ATOM 1684 N N . SER B 1 28 ? 11.727 21.062 -3.652 1 78.5 28 SER B N 1
ATOM 1685 C CA . SER B 1 28 ? 12.625 21.75 -2.736 1 78.5 28 SER B CA 1
ATOM 1686 C C . SER B 1 28 ? 13.242 20.797 -1.73 1 78.5 28 SER B C 1
ATOM 1688 O O . SER B 1 28 ? 14.227 21.125 -1.064 1 78.5 28 SER B O 1
ATOM 1690 N N . GLY B 1 29 ? 12.586 19.641 -1.606 1 76.25 29 GLY B N 1
ATOM 1691 C CA . GLY B 1 29 ? 13.055 18.672 -0.634 1 76.25 29 GLY B CA 1
ATOM 1692 C C . GLY B 1 29 ? 12.492 18.906 0.758 1 76.25 29 GLY B C 1
ATOM 1693 O O . GLY B 1 29 ? 12.844 18.188 1.699 1 76.25 29 GLY B O 1
ATOM 1694 N N . GLU B 1 30 ? 11.625 19.844 0.873 1 76.25 30 GLU B N 1
ATOM 1695 C CA . GLU B 1 30 ? 11.062 20.203 2.172 1 76.25 30 GLU B CA 1
ATOM 1696 C C . GLU B 1 30 ? 10.375 19.016 2.824 1 76.25 30 GLU B C 1
ATOM 1698 O O . GLU B 1 30 ? 10.414 18.859 4.047 1 76.25 30 GLU B O 1
ATOM 1703 N N . TRP B 1 31 ? 9.82 18.203 2.02 1 77.38 31 TRP B N 1
ATOM 1704 C CA . TRP B 1 31 ? 9.008 17.109 2.537 1 77.38 31 TRP B CA 1
ATOM 1705 C C . TRP B 1 31 ? 9.719 15.766 2.361 1 77.38 31 TRP B C 1
ATOM 1707 O O . TRP B 1 31 ? 9.102 14.703 2.498 1 77.38 31 TRP B O 1
ATOM 1717 N N . GLU B 1 32 ? 10.922 15.797 2.125 1 71.69 32 GLU B N 1
ATOM 1718 C CA . GLU B 1 32 ? 11.656 14.578 1.799 1 71.69 32 GLU B CA 1
ATOM 1719 C C . GLU B 1 32 ? 11.539 13.547 2.916 1 71.69 32 GLU B C 1
ATOM 1721 O O . GLU B 1 32 ? 11.359 12.359 2.648 1 71.69 32 GLU B O 1
ATOM 1726 N N . SER B 1 33 ? 11.555 13.953 4.059 1 67.25 33 SER B N 1
ATOM 1727 C CA . SER B 1 33 ? 11.547 13.047 5.203 1 67.25 33 SER B CA 1
ATOM 1728 C C . SER B 1 33 ? 10.164 12.438 5.414 1 67.25 33 SER B C 1
ATOM 1730 O O . SER B 1 33 ? 10.039 11.344 5.973 1 67.25 33 SER B O 1
ATOM 1732 N N . SER B 1 34 ? 9.117 13.086 5.02 1 67.19 34 SER B N 1
ATOM 1733 C CA . SER B 1 34 ? 7.746 12.625 5.219 1 67.19 34 SER B CA 1
ATOM 1734 C C . SER B 1 34 ? 7.367 11.555 4.203 1 67.19 34 SER B C 1
ATOM 1736 O O . SER B 1 34 ? 6.395 10.82 4.395 1 67.19 34 SER B O 1
ATOM 1738 N N . LEU B 1 35 ? 8.109 11.461 3.256 1 61.97 35 LEU B N 1
ATOM 1739 C CA . LEU B 1 35 ? 7.711 10.617 2.135 1 61.97 35 LEU B CA 1
ATOM 1740 C C . LEU B 1 35 ? 8.281 9.211 2.287 1 61.97 35 LEU B C 1
ATOM 1742 O O . LEU B 1 35 ? 7.801 8.273 1.646 1 61.97 35 LEU B O 1
ATOM 1746 N N . VAL B 1 36 ? 9.188 9.047 3.123 1 59.47 36 VAL B N 1
ATOM 1747 C CA . VAL B 1 36 ? 9.945 7.801 3.189 1 59.47 36 VAL B CA 1
ATOM 1748 C C . VAL B 1 36 ? 9.031 6.66 3.621 1 59.47 36 VAL B C 1
ATOM 1750 O O . VAL B 1 36 ? 9.195 5.52 3.18 1 59.47 36 VAL B O 1
ATOM 1753 N N . GLY B 1 37 ? 7.98 6.891 4.352 1 57.62 37 GLY B N 1
ATOM 1754 C CA . GLY B 1 37 ? 7.148 5.82 4.875 1 57.62 37 GLY B CA 1
ATOM 1755 C C . GLY B 1 37 ? 5.938 5.527 4.008 1 57.62 37 GLY B C 1
ATOM 1756 O O . GLY B 1 37 ? 5.188 4.586 4.277 1 57.62 37 GLY B O 1
ATOM 1757 N N . CYS B 1 38 ? 5.789 6.273 3.047 1 57.25 38 CYS B N 1
ATOM 1758 C CA . CYS B 1 38 ? 4.547 6.168 2.293 1 57.25 38 CYS B CA 1
ATOM 1759 C C . CYS B 1 38 ? 4.57 4.953 1.371 1 57.25 38 CYS B C 1
ATOM 1761 O O . CYS B 1 38 ? 5.633 4.562 0.883 1 57.25 38 CYS B O 1
ATOM 1763 N N . ASP B 1 39 ? 3.514 4.016 1.534 1 56 39 ASP B N 1
ATOM 1764 C CA . ASP B 1 39 ? 3.334 2.838 0.693 1 56 39 ASP B CA 1
ATOM 1765 C C . ASP B 1 39 ? 3.236 3.223 -0.781 1 56 39 ASP B C 1
ATOM 1767 O O . ASP B 1 39 ? 3.547 2.418 -1.661 1 56 39 ASP B O 1
ATOM 1771 N N . GLY B 1 40 ? 2.545 4.289 -1.049 1 48.41 40 GLY B N 1
ATOM 1772 C CA . GLY B 1 40 ? 2.172 4.551 -2.43 1 48.41 40 GLY B CA 1
ATOM 1773 C C . GLY B 1 40 ? 3.363 4.621 -3.365 1 48.41 40 GLY B C 1
ATOM 1774 O O . GLY B 1 40 ? 4.488 4.32 -2.969 1 48.41 40 GLY B O 1
ATOM 1775 N N . ALA B 1 41 ? 2.971 4.926 -4.57 1 48.19 41 ALA B N 1
ATOM 1776 C CA . ALA B 1 41 ? 3.99 5.215 -5.578 1 48.19 41 ALA B CA 1
ATOM 1777 C C . ALA B 1 41 ? 5.25 5.789 -4.934 1 48.19 41 ALA B C 1
ATOM 1779 O O . ALA B 1 41 ? 5.176 6.469 -3.91 1 48.19 41 ALA B O 1
ATOM 1780 N N . VAL B 1 42 ? 6.316 5.25 -5.586 1 49.69 42 VAL B N 1
ATOM 1781 C CA . VAL B 1 42 ? 7.77 5.254 -5.457 1 49.69 42 VAL B CA 1
ATOM 1782 C C . VAL B 1 42 ? 8.266 6.68 -5.203 1 49.69 42 VAL B C 1
ATOM 1784 O O . VAL B 1 42 ? 8.195 7.531 -6.094 1 49.69 42 VAL B O 1
ATOM 1787 N N . TRP B 1 43 ? 7.797 7.078 -4.016 1 56.28 43 TRP B N 1
ATOM 1788 C CA . TRP B 1 43 ? 8.641 8.258 -3.811 1 56.28 43 TRP B CA 1
ATOM 1789 C C . TRP B 1 43 ? 10.086 7.965 -4.199 1 56.28 43 TRP B C 1
ATOM 1791 O O . TRP B 1 43 ? 10.664 6.977 -3.75 1 56.28 43 TRP B O 1
ATOM 1801 N N . ASN B 1 44 ? 10.266 8.43 -5.219 1 62.56 44 ASN B N 1
ATOM 1802 C CA . ASN B 1 44 ? 11.648 8.5 -5.695 1 62.56 44 ASN B CA 1
ATOM 1803 C C . ASN B 1 44 ? 12.211 9.914 -5.582 1 62.56 44 ASN B C 1
ATOM 1805 O O . ASN B 1 44 ? 11.82 10.805 -6.336 1 62.56 44 ASN B O 1
ATOM 1809 N N . PRO B 1 45 ? 12.914 10.109 -4.441 1 63.75 45 PRO B N 1
ATOM 1810 C CA . PRO B 1 45 ? 13.43 11.469 -4.273 1 63.75 45 PRO B CA 1
ATOM 1811 C C . PRO B 1 45 ? 14.102 12 -5.539 1 63.75 45 PRO B C 1
ATOM 1813 O O . PRO B 1 45 ? 14.258 13.219 -5.691 1 63.75 45 PRO B O 1
ATOM 1816 N N . LEU B 1 46 ? 14.445 11.016 -6.41 1 64.31 46 LEU B N 1
ATOM 1817 C CA . LEU B 1 46 ? 15.078 11.438 -7.656 1 64.31 46 LEU B CA 1
ATOM 1818 C C . LEU B 1 46 ? 14.023 11.844 -8.688 1 64.31 46 LEU B C 1
ATOM 1820 O O . LEU B 1 46 ? 14.352 12.484 -9.688 1 64.31 46 LEU B O 1
ATOM 1824 N N . ARG B 1 47 ? 12.766 11.508 -8.383 1 72.19 47 ARG B N 1
ATOM 1825 C CA . ARG B 1 47 ? 11.664 11.844 -9.273 1 72.19 47 ARG B CA 1
ATOM 1826 C C . ARG B 1 47 ? 10.414 12.234 -8.492 1 72.19 47 ARG B C 1
ATOM 1828 O O . ARG B 1 47 ? 9.367 11.609 -8.633 1 72.19 47 ARG B O 1
ATOM 1835 N N . PRO B 1 48 ? 10.562 13.352 -7.793 1 70.62 48 PRO B N 1
ATOM 1836 C CA . PRO B 1 48 ? 9.422 13.734 -6.957 1 70.62 48 PRO B CA 1
ATOM 1837 C C . PRO B 1 48 ? 8.156 13.992 -7.77 1 70.62 48 PRO B C 1
ATOM 1839 O O . PRO B 1 48 ? 7.047 13.789 -7.27 1 70.62 48 PRO B O 1
ATOM 1842 N N . GLU B 1 49 ? 8.359 14.297 -9.023 1 72.5 49 GLU B N 1
ATOM 1843 C CA . GLU B 1 49 ? 7.223 14.594 -9.898 1 72.5 49 GLU B CA 1
ATOM 1844 C C . GLU B 1 49 ? 6.371 13.344 -10.133 1 72.5 49 GLU B C 1
ATOM 1846 O O . GLU B 1 49 ? 5.172 13.453 -10.398 1 72.5 49 GLU B O 1
ATOM 1851 N N . SER B 1 50 ? 6.992 12.266 -10.047 1 73.81 50 SER B N 1
ATOM 1852 C CA . SER B 1 50 ? 6.258 11.023 -10.273 1 73.81 50 SER B CA 1
ATOM 1853 C C . SER B 1 50 ? 5.23 10.773 -9.18 1 73.81 50 SER B C 1
ATOM 1855 O O . SER B 1 50 ? 4.129 10.289 -9.445 1 73.81 50 SER B O 1
ATOM 1857 N N . ALA B 1 51 ? 5.621 11.117 -7.973 1 76.12 51 ALA B N 1
ATOM 1858 C CA . ALA B 1 51 ? 4.695 10.953 -6.855 1 76.12 51 ALA B CA 1
ATOM 1859 C C . ALA B 1 51 ? 3.461 11.828 -7.035 1 76.12 51 ALA B C 1
ATOM 1861 O O . ALA B 1 51 ? 2.334 11.391 -6.801 1 76.12 51 ALA B O 1
ATOM 1862 N N . LEU B 1 52 ? 3.73 12.992 -7.445 1 78 52 LEU B N 1
ATOM 1863 C CA . LEU B 1 52 ? 2.643 13.945 -7.625 1 78 52 LEU B CA 1
ATOM 1864 C C . LEU B 1 52 ? 1.733 13.523 -8.773 1 78 52 LEU B C 1
ATOM 1866 O O . LEU B 1 52 ? 0.508 13.602 -8.664 1 78 52 LEU B O 1
ATOM 1870 N N . ALA B 1 53 ? 2.312 13.109 -9.828 1 79.31 53 ALA B N 1
ATOM 1871 C CA . ALA B 1 53 ? 1.537 12.672 -10.984 1 79.31 53 ALA B CA 1
ATOM 1872 C C . ALA B 1 53 ? 0.621 11.508 -10.625 1 79.31 53 ALA B C 1
ATOM 1874 O O . ALA B 1 53 ? -0.543 11.477 -11.031 1 79.31 53 ALA B O 1
ATOM 1875 N N . GLY B 1 54 ? 1.129 10.609 -9.891 1 78.88 54 GLY B N 1
ATOM 1876 C CA . GLY B 1 54 ? 0.319 9.492 -9.43 1 78.88 54 GLY B CA 1
ATOM 1877 C C . GLY B 1 54 ? -0.836 9.914 -8.547 1 78.88 54 GLY B C 1
ATOM 1878 O O . GLY B 1 54 ? -1.952 9.414 -8.688 1 78.88 54 GLY B O 1
ATOM 1879 N N . LEU B 1 55 ? -0.542 10.758 -7.742 1 83.25 55 LEU B N 1
ATOM 1880 C CA . LEU B 1 55 ? -1.574 11.258 -6.84 1 83.25 55 LEU B CA 1
ATOM 1881 C C . LEU B 1 55 ? -2.658 12 -7.613 1 83.25 55 LEU B C 1
ATOM 1883 O O . LEU B 1 55 ? -3.848 11.844 -7.332 1 83.25 55 LEU B O 1
ATOM 1887 N N . GLU B 1 56 ? -2.25 12.773 -8.523 1 84.06 56 GLU B N 1
ATOM 1888 C CA . GLU B 1 56 ? -3.201 13.508 -9.352 1 84.06 56 GLU B CA 1
ATOM 1889 C C . GLU B 1 56 ? -4.133 12.562 -10.094 1 84.06 56 GLU B C 1
ATOM 1891 O O . GLU B 1 56 ? -5.336 12.812 -10.195 1 84.06 56 GLU B O 1
ATOM 1896 N N . GLU B 1 57 ? -3.541 11.617 -10.609 1 81.81 57 GLU B N 1
ATOM 1897 C CA . GLU B 1 57 ? -4.348 10.625 -11.312 1 81.81 57 GLU B CA 1
ATOM 1898 C C . GLU B 1 57 ? -5.379 9.992 -10.383 1 81.81 57 GLU B C 1
ATOM 1900 O O . GLU B 1 57 ? -6.539 9.82 -10.758 1 81.81 57 GLU B O 1
ATOM 1905 N N . ARG B 1 58 ? -4.992 9.727 -9.227 1 84.94 58 ARG B N 1
ATOM 1906 C CA . ARG B 1 58 ? -5.891 9.062 -8.289 1 84.94 58 ARG B CA 1
ATOM 1907 C C . ARG B 1 58 ? -6.949 10.031 -7.762 1 84.94 58 ARG B C 1
ATOM 1909 O O . ARG B 1 58 ? -8.047 9.609 -7.387 1 84.94 58 ARG B O 1
ATOM 1916 N N . VAL B 1 59 ? -6.598 11.258 -7.699 1 88.06 59 VAL B N 1
ATOM 1917 C CA . VAL B 1 59 ? -7.617 12.258 -7.391 1 88.06 59 VAL B CA 1
ATOM 1918 C C . VAL B 1 59 ? -8.664 12.289 -8.508 1 88.06 59 VAL B C 1
ATOM 1920 O O . VAL B 1 59 ? -9.867 12.312 -8.234 1 88.06 59 VAL B O 1
ATOM 1923 N N . ALA B 1 60 ? -8.211 12.266 -9.695 1 85.06 60 ALA B N 1
ATOM 1924 C CA . ALA B 1 60 ? -9.102 12.32 -10.859 1 85.06 60 ALA B CA 1
ATOM 1925 C C . ALA B 1 60 ? -10.031 11.109 -10.891 1 85.06 60 ALA B C 1
ATOM 1927 O O . ALA B 1 60 ? -11.188 11.219 -11.32 1 85.06 60 ALA B O 1
ATOM 1928 N N . THR B 1 61 ? -9.586 10.023 -10.438 1 81.94 61 THR B N 1
ATOM 1929 C CA . THR B 1 61 ? -10.391 8.805 -10.453 1 81.94 61 THR B CA 1
ATOM 1930 C C . THR B 1 61 ? -11.117 8.625 -9.117 1 81.94 61 THR B C 1
ATOM 1932 O O . THR B 1 61 ? -11.703 7.566 -8.867 1 81.94 61 THR B O 1
ATOM 1935 N N . GLU B 1 62 ? -10.984 9.586 -8.227 1 86.12 62 GLU B N 1
ATOM 1936 C CA . GLU B 1 62 ? -11.648 9.609 -6.926 1 86.12 62 GLU B CA 1
ATOM 1937 C C . GLU B 1 62 ? -11.102 8.523 -6.004 1 86.12 62 GLU B C 1
ATOM 1939 O O . GLU B 1 62 ? -11.828 7.992 -5.164 1 86.12 62 GLU B O 1
ATOM 1944 N N . GLU B 1 63 ? -9.852 8.227 -6.246 1 86.44 63 GLU B N 1
ATOM 1945 C CA . GLU B 1 63 ? -9.164 7.246 -5.414 1 86.44 63 GLU B CA 1
ATOM 1946 C C . GLU B 1 63 ? -8.234 7.926 -4.41 1 86.44 63 GLU B C 1
ATOM 1948 O O . GLU B 1 63 ? -7.559 7.258 -3.629 1 86.44 63 GLU B O 1
ATOM 1953 N N . ALA B 1 64 ? -8.258 9.211 -4.559 1 90.31 64 ALA B N 1
ATOM 1954 C CA . ALA B 1 64 ? -7.531 10.016 -3.582 1 90.31 64 ALA B CA 1
ATOM 1955 C C . ALA B 1 64 ? -8.258 11.328 -3.303 1 90.31 64 ALA B C 1
ATOM 1957 O O . ALA B 1 64 ? -9.031 11.805 -4.133 1 90.31 64 ALA B O 1
ATOM 1958 N N . PHE B 1 65 ? -8.102 11.797 -2.166 1 92.38 65 PHE B N 1
ATOM 1959 C CA . PHE B 1 65 ? -8.633 13.07 -1.686 1 92.38 65 PHE B CA 1
ATOM 1960 C C . PHE B 1 65 ? -7.559 13.852 -0.942 1 92.38 65 PHE B C 1
ATOM 1962 O O . PHE B 1 65 ? -6.984 13.367 0.031 1 92.38 65 PHE B O 1
ATOM 1969 N N . LEU B 1 66 ? -7.312 15.078 -1.434 1 92.44 66 LEU B N 1
ATOM 1970 C CA . LEU B 1 66 ? -6.207 15.859 -0.887 1 92.44 66 LEU B CA 1
ATOM 1971 C C . LEU B 1 66 ? -6.715 17.156 -0.262 1 92.44 66 LEU B C 1
ATOM 1973 O O . LEU B 1 66 ? -7.652 17.766 -0.777 1 92.44 66 LEU B O 1
ATOM 1977 N N . LEU B 1 67 ? -6.051 17.484 0.799 1 92.56 67 LEU B N 1
ATOM 1978 C CA . LEU B 1 67 ? -6.316 18.734 1.511 1 92.56 67 LEU B CA 1
ATOM 1979 C C . LEU B 1 67 ? -5.051 19.562 1.639 1 92.56 67 LEU B C 1
ATOM 1981 O O . LEU B 1 67 ? -4.062 19.125 2.229 1 92.56 67 LEU B O 1
ATOM 1985 N N . ARG B 1 68 ? -5.145 20.688 1.07 1 90.56 68 ARG B N 1
ATOM 1986 C CA . ARG B 1 68 ? -4.102 21.688 1.289 1 90.56 68 ARG B CA 1
ATOM 1987 C C . ARG B 1 68 ? -4.352 22.469 2.576 1 90.56 68 ARG B C 1
ATOM 1989 O O . ARG B 1 68 ? -5.441 23 2.781 1 90.56 68 ARG B O 1
ATOM 1996 N N . CYS B 1 69 ? -3.328 22.516 3.387 1 90.81 69 CYS B N 1
ATOM 1997 C CA . CYS B 1 69 ? -3.443 23.188 4.68 1 90.81 69 CYS B CA 1
ATOM 1998 C C . CYS B 1 69 ? -2.475 24.359 4.777 1 90.81 69 CYS B C 1
ATOM 2000 O O . CYS B 1 69 ? -1.266 24.188 4.613 1 90.81 69 CYS B O 1
ATOM 2002 N N . VAL B 1 70 ? -3.084 25.484 5.059 1 85.25 70 VAL B N 1
ATOM 2003 C CA . VAL B 1 70 ? -2.291 26.703 5.152 1 85.25 70 VAL B CA 1
ATOM 2004 C C . VAL B 1 70 ? -2.502 27.359 6.516 1 85.25 70 VAL B C 1
ATOM 2006 O O . VAL B 1 70 ? -3.586 27.859 6.812 1 85.25 70 VAL B O 1
ATOM 2009 N N . PRO B 1 71 ? -1.43 27.219 7.363 1 77.88 71 PRO B N 1
ATOM 2010 C CA . PRO B 1 71 ? -1.57 27.906 8.648 1 77.88 71 PRO B C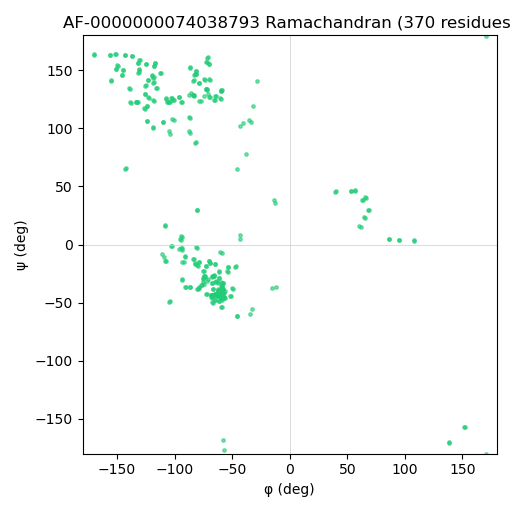A 1
ATOM 2011 C C . PRO B 1 71 ? -1.754 29.422 8.492 1 77.88 71 PRO B C 1
ATOM 2013 O O . PRO B 1 71 ? -1.172 30.016 7.586 1 77.88 71 PRO B O 1
ATOM 2016 N N . GLU B 1 72 ? -2.828 29.922 9.086 1 72.06 72 GLU B N 1
ATOM 2017 C CA . GLU B 1 72 ? -3.062 31.359 9.047 1 72.06 72 GLU B CA 1
ATOM 2018 C C . GLU B 1 72 ? -1.902 32.125 9.672 1 72.06 72 GLU B C 1
ATOM 2020 O O . GLU B 1 72 ? -1.207 31.594 10.547 1 72.06 72 GLU B O 1
ATOM 2025 N N . GLU B 1 73 ? -1.343 33.094 9.211 1 58.72 73 GLU B N 1
ATOM 2026 C CA . GLU B 1 73 ? -0.217 34 9.461 1 58.72 73 GLU B CA 1
ATOM 2027 C C . GLU B 1 73 ? -0.148 34.406 10.938 1 58.72 73 GLU B C 1
ATOM 2029 O O . GLU B 1 73 ? 0.596 35.312 11.305 1 58.72 73 GLU B O 1
ATOM 2034 N N . ASN B 1 74 ? -0.843 34.031 11.945 1 49.19 74 ASN B N 1
ATOM 2035 C CA . ASN B 1 74 ? -0.237 35 12.859 1 49.19 74 ASN B CA 1
ATOM 2036 C C . ASN B 1 74 ? 1.286 34.969 12.773 1 49.19 74 ASN B C 1
ATOM 2038 O O . ASN B 1 74 ? 1.968 35.656 13.539 1 49.19 74 ASN B O 1
ATOM 2042 N N . SER B 1 75 ? 1.798 33.781 12.625 1 45.38 75 SER B N 1
ATOM 2043 C CA . SER B 1 75 ? 3.166 33.719 13.125 1 45.38 75 SER B CA 1
ATOM 2044 C C . SER B 1 75 ? 4.121 34.5 12.203 1 45.38 75 SER B C 1
ATOM 2046 O O . SER B 1 75 ? 3.896 34.562 11 1 45.38 75 SER B O 1
ATOM 2048 N N . SER B 1 76 ? 4.859 35.312 12.719 1 42.69 76 SER B N 1
ATOM 2049 C CA . SER B 1 76 ? 5.871 36.25 12.242 1 42.69 76 SER B CA 1
ATOM 2050 C C . SER B 1 76 ? 6.637 35.688 11.055 1 42.69 76 SER B C 1
ATOM 2052 O O . SER B 1 76 ? 7.23 36.438 10.273 1 42.69 76 SER B O 1
ATOM 2054 N N . GLY B 1 77 ? 7.371 34.5 11.156 1 43.06 77 GLY B N 1
ATOM 2055 C CA . GLY B 1 77 ? 8.492 34.219 10.273 1 43.06 77 GLY B CA 1
ATOM 2056 C C . GLY B 1 77 ? 8.086 33.594 8.961 1 43.06 77 GLY B C 1
ATOM 2057 O O . GLY B 1 77 ? 7.023 32.969 8.875 1 43.06 77 GLY B O 1
ATOM 2058 N N . GLY B 1 78 ? 8.531 34.062 7.625 1 45.44 78 GLY B N 1
ATOM 2059 C CA . GLY B 1 78 ? 8.641 33.969 6.18 1 45.44 78 GLY B CA 1
ATOM 2060 C C . GLY B 1 78 ? 8.281 32.594 5.637 1 45.44 78 GLY B C 1
ATOM 2061 O O . GLY B 1 78 ? 8.273 32.375 4.422 1 45.44 78 GLY B O 1
ATOM 2062 N N . HIS B 1 79 ? 8.531 31.531 6.156 1 50.31 79 HIS B N 1
ATOM 2063 C CA . HIS B 1 79 ? 8.461 30.281 5.406 1 50.31 79 HIS B CA 1
ATOM 2064 C C . HIS B 1 79 ? 7.047 29.719 5.414 1 50.31 79 HIS B C 1
ATOM 2066 O O . HIS B 1 79 ? 6.441 29.562 6.477 1 50.31 79 HIS B O 1
ATOM 2072 N N . SER B 1 80 ? 6.273 30.016 4.344 1 57.72 80 SER B N 1
ATOM 2073 C CA . SER B 1 80 ? 4.953 29.422 4.121 1 57.72 80 SER B CA 1
ATOM 2074 C C . SER B 1 80 ? 4.895 27.984 4.629 1 57.72 80 SER B C 1
ATOM 2076 O O . SER B 1 80 ? 5.727 27.156 4.262 1 57.72 80 SER B O 1
ATOM 2078 N N . GLU B 1 81 ? 4.246 27.703 5.754 1 77.69 81 GLU B N 1
ATOM 2079 C CA . GLU B 1 81 ? 4.094 26.5 6.57 1 77.69 81 GLU B CA 1
ATOM 2080 C C . GLU B 1 81 ? 3.045 25.562 5.98 1 77.69 81 GLU B C 1
ATOM 2082 O O . GLU B 1 81 ? 2.377 24.828 6.711 1 77.69 81 GLU B O 1
ATOM 2087 N N . GLU B 1 82 ? 2.965 25.656 4.633 1 86.25 82 GLU B N 1
ATOM 2088 C CA . GLU B 1 82 ? 1.943 24.828 4.008 1 86.25 82 GLU B CA 1
ATOM 2089 C C . GLU B 1 82 ? 2.318 23.344 4.082 1 86.25 82 GLU B C 1
ATOM 2091 O O . GLU B 1 82 ? 3.496 23 3.984 1 86.25 82 GLU B O 1
ATOM 2096 N N . PHE B 1 83 ? 1.276 22.594 4.301 1 88.94 83 PHE B N 1
ATOM 2097 C CA . PHE B 1 83 ? 1.462 21.141 4.23 1 88.94 83 PHE B CA 1
ATOM 2098 C C . PHE B 1 83 ? 0.241 20.469 3.613 1 88.94 83 PHE B C 1
ATOM 2100 O O . PHE B 1 83 ? -0.782 21.125 3.385 1 88.94 83 PHE B O 1
ATOM 2107 N N . LEU B 1 84 ? 0.435 19.25 3.191 1 90.31 84 LEU B N 1
ATOM 2108 C CA . LEU B 1 84 ? -0.611 18.5 2.506 1 90.31 84 LEU B CA 1
ATOM 2109 C C . LEU B 1 84 ? -1.03 17.281 3.322 1 90.31 84 LEU B C 1
ATOM 2111 O O . LEU B 1 84 ? -0.182 16.562 3.863 1 90.31 84 LEU B O 1
ATOM 2115 N N . LEU B 1 85 ? -2.338 17.109 3.406 1 92.44 85 LEU B N 1
ATOM 2116 C CA . LEU B 1 85 ? -2.934 15.891 3.949 1 92.44 85 LEU B CA 1
ATOM 2117 C C . LEU B 1 85 ? -3.762 15.172 2.889 1 92.44 85 LEU B C 1
ATOM 2119 O O . LEU B 1 85 ? -4.27 15.805 1.959 1 92.44 85 LEU B O 1
ATOM 2123 N N . GLY B 1 86 ? -3.906 13.82 3.139 1 92.88 86 GLY B N 1
ATOM 2124 C CA . GLY B 1 86 ? -4.762 13.195 2.143 1 92.88 86 GLY B CA 1
ATOM 2125 C C . GLY B 1 86 ? -5.141 11.773 2.492 1 92.88 86 GLY B C 1
ATOM 2126 O O . GLY B 1 86 ? -4.613 11.195 3.447 1 92.88 86 GLY B O 1
ATOM 2127 N N . LEU B 1 87 ? -6.156 11.344 1.814 1 93.31 87 LEU B N 1
ATOM 2128 C CA . LEU B 1 87 ? -6.535 9.938 1.695 1 93.31 87 LEU B CA 1
ATOM 2129 C C . LEU B 1 87 ? -6.113 9.375 0.343 1 93.31 87 LEU B C 1
ATOM 2131 O O . LEU B 1 87 ? -6.391 9.977 -0.699 1 93.31 87 LEU B O 1
ATOM 2135 N N . ASP B 1 88 ? -5.395 8.312 0.447 1 89.69 88 ASP B N 1
ATOM 2136 C CA . ASP B 1 88 ? -4.965 7.648 -0.778 1 89.69 88 ASP B CA 1
ATOM 2137 C C . ASP B 1 88 ? -5.527 6.23 -0.856 1 89.69 88 ASP B C 1
ATOM 2139 O O . ASP B 1 88 ? -5.938 5.66 0.158 1 89.69 88 ASP B O 1
ATOM 2143 N N . ARG B 1 89 ? -5.664 5.762 -2.102 1 87.19 89 ARG B N 1
ATOM 2144 C CA . ARG B 1 89 ? -6.125 4.402 -2.363 1 87.19 89 ARG B CA 1
ATOM 2145 C C . ARG B 1 89 ? -7.484 4.152 -1.717 1 87.19 89 ARG B C 1
ATOM 2147 O O . ARG B 1 89 ? -7.672 3.156 -1.014 1 87.19 89 ARG B O 1
ATOM 2154 N N . ILE B 1 90 ? -8.289 5.059 -1.927 1 89.25 90 ILE B N 1
ATOM 2155 C CA . ILE B 1 90 ? -9.656 4.918 -1.453 1 89.25 90 ILE B CA 1
ATOM 2156 C C . ILE B 1 90 ? -10.352 3.779 -2.199 1 89.25 90 ILE B C 1
ATOM 2158 O O . ILE B 1 90 ? -10.359 3.754 -3.432 1 89.25 90 ILE B O 1
ATOM 2162 N N . SER B 1 91 ? -10.859 2.848 -1.471 1 85.5 91 SER B N 1
ATOM 2163 C CA . SER B 1 91 ? -11.633 1.745 -2.033 1 85.5 91 SER B CA 1
ATOM 2164 C C . SER B 1 91 ? -13.055 1.734 -1.489 1 85.5 91 SER B C 1
ATOM 2166 O O . SER B 1 91 ? -13.297 1.259 -0.378 1 85.5 91 SER B O 1
ATOM 2168 N N . PRO B 1 92 ? -13.922 2.234 -2.287 1 83.31 92 PRO B N 1
ATOM 2169 C CA . PRO B 1 92 ? -15.305 2.215 -1.812 1 83.31 92 PRO B CA 1
ATOM 2170 C C . PRO B 1 92 ? -15.828 0.801 -1.563 1 83.31 92 PRO B C 1
ATOM 2172 O O . PRO B 1 92 ? -16.672 0.596 -0.692 1 83.31 92 PRO B O 1
ATOM 2175 N N . TRP B 1 93 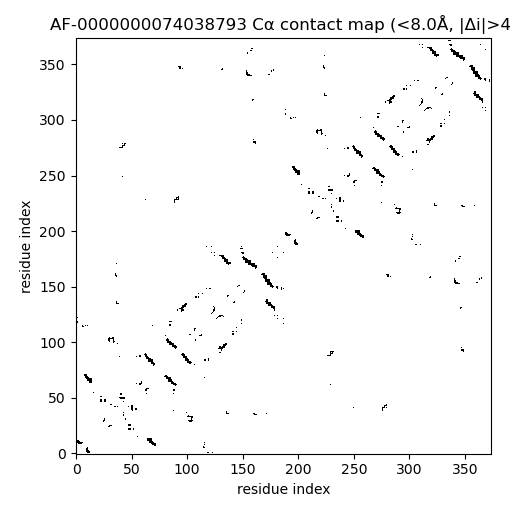? -15.312 -0.159 -2.277 1 81.25 93 TRP B N 1
ATOM 2176 C CA . TRP B 1 93 ? -15.742 -1.545 -2.145 1 81.25 93 TRP B CA 1
ATOM 2177 C C . TRP B 1 93 ? -15.344 -2.115 -0.788 1 81.25 93 TRP B C 1
ATOM 2179 O O . TRP B 1 93 ? -16.156 -2.734 -0.101 1 81.25 93 TRP B O 1
ATOM 2189 N N . ASN B 1 94 ? -14.172 -1.88 -0.438 1 85.56 94 ASN B N 1
ATOM 2190 C CA . ASN B 1 94 ? -13.656 -2.424 0.815 1 85.56 94 ASN B CA 1
ATOM 2191 C C . ASN B 1 94 ? -13.875 -1.454 1.975 1 85.56 94 ASN B C 1
ATOM 2193 O O . ASN B 1 94 ? -13.625 -1.799 3.131 1 85.56 94 ASN B O 1
ATOM 2197 N N . GLY B 1 95 ? -14.273 -0.211 1.625 1 88.75 95 GLY B N 1
ATOM 2198 C CA . GLY B 1 95 ? -14.484 0.8 2.648 1 88.75 95 GLY B CA 1
ATOM 2199 C C . GLY B 1 95 ? -13.211 1.203 3.367 1 88.75 95 GLY B C 1
ATOM 2200 O O . GLY B 1 95 ? -13.203 1.337 4.594 1 88.75 95 GLY B O 1
ATOM 2201 N N . ARG B 1 96 ? -12.156 1.326 2.65 1 92.25 96 ARG B N 1
ATOM 2202 C CA . ARG B 1 96 ? -10.898 1.633 3.318 1 92.25 96 ARG B CA 1
ATOM 2203 C C . ARG B 1 96 ? -10.117 2.693 2.551 1 92.25 96 ARG B C 1
ATOM 2205 O O . ARG B 1 96 ? -10.383 2.941 1.374 1 92.25 96 ARG B O 1
ATOM 2212 N N . ALA B 1 97 ? -9.164 3.332 3.189 1 92.56 97 ALA B N 1
ATOM 2213 C CA . ALA B 1 97 ? -8.227 4.281 2.6 1 92.56 97 ALA B CA 1
ATOM 2214 C C . ALA B 1 97 ? -6.949 4.379 3.434 1 92.56 97 ALA B C 1
ATOM 2216 O O . ALA B 1 97 ? -6.906 3.906 4.574 1 92.56 97 ALA B O 1
ATOM 2217 N N . GLN B 1 98 ? -5.977 4.914 2.791 1 93 98 GLN B N 1
ATOM 2218 C CA . GLN B 1 98 ? -4.715 5.184 3.469 1 93 98 GLN B CA 1
ATOM 2219 C C . GLN B 1 98 ? -4.559 6.672 3.773 1 93 98 GLN B C 1
ATOM 2221 O O . GLN B 1 98 ? -4.648 7.508 2.873 1 93 98 GLN B O 1
ATOM 2226 N N . LEU B 1 99 ? -4.387 6.945 4.996 1 92.94 99 LEU B N 1
ATOM 2227 C CA . LEU B 1 99 ? -4.094 8.305 5.422 1 92.94 99 LEU B CA 1
ATOM 2228 C C . LEU B 1 99 ? -2.623 8.648 5.191 1 92.94 99 LEU B C 1
ATOM 2230 O O . LEU B 1 99 ? -1.748 7.801 5.402 1 92.94 99 LEU B O 1
ATOM 2234 N N . PHE B 1 100 ? -2.344 9.859 4.715 1 90.94 100 PHE B N 1
ATOM 2235 C CA . PHE B 1 100 ? -0.96 10.297 4.578 1 90.94 100 PHE B CA 1
ATOM 2236 C C . PHE B 1 100 ? -0.854 11.812 4.723 1 90.94 100 PHE B C 1
ATOM 2238 O O . PHE B 1 100 ? -1.867 12.516 4.734 1 90.94 100 PHE B O 1
ATOM 2245 N N . TRP B 1 101 ? 0.371 12.266 4.938 1 91.12 101 TRP B N 1
ATOM 2246 C CA . TRP B 1 101 ? 0.655 13.695 4.965 1 91.12 101 TRP B CA 1
ATOM 2247 C C . TRP B 1 101 ? 2.037 13.992 4.391 1 91.12 101 TRP B C 1
ATOM 2249 O O . TRP B 1 101 ? 2.938 13.148 4.461 1 91.12 101 TRP B O 1
ATOM 2259 N N . TRP B 1 102 ? 2.137 15.055 3.773 1 88.06 102 TRP B N 1
ATOM 2260 C CA . TRP B 1 102 ? 3.41 15.641 3.373 1 88.06 102 TRP B CA 1
ATOM 2261 C C . TRP B 1 102 ? 3.705 16.906 4.176 1 88.06 102 TRP B C 1
ATOM 2263 O O . TRP B 1 102 ? 3.061 17.938 3.98 1 88.06 102 TRP B O 1
ATOM 2273 N N . ALA B 1 103 ? 4.59 16.781 5.078 1 87.62 103 ALA B N 1
ATOM 2274 C CA . ALA B 1 103 ? 4.973 17.859 5.98 1 87.62 103 ALA B CA 1
ATOM 2275 C C . ALA B 1 103 ? 6.438 17.734 6.395 1 87.62 103 ALA B C 1
ATOM 2277 O O . ALA B 1 103 ? 6.992 16.625 6.406 1 87.62 103 ALA B O 1
ATOM 2278 N N . SER B 1 104 ? 6.973 18.922 6.73 1 84 104 SER B N 1
ATOM 2279 C CA . SER B 1 104 ? 8.344 18.891 7.227 1 84 104 SER B CA 1
ATOM 2280 C C . SER B 1 104 ? 8.422 18.281 8.625 1 84 104 SER B C 1
ATOM 2282 O O . SER B 1 104 ? 7.406 18.188 9.312 1 84 104 SER B O 1
ATOM 2284 N N . ARG B 1 105 ? 9.633 17.875 8.961 1 83.12 105 ARG B N 1
ATOM 2285 C CA . ARG B 1 105 ? 9.836 17.328 10.297 1 83.12 105 ARG B CA 1
ATOM 2286 C C . ARG B 1 105 ? 9.438 18.344 11.367 1 83.12 105 ARG B C 1
ATOM 2288 O O . ARG B 1 105 ? 8.859 17.969 12.391 1 83.12 105 ARG B O 1
ATOM 2295 N N . ASP B 1 106 ? 9.797 19.547 11.133 1 84.75 106 ASP B N 1
ATOM 2296 C CA . ASP B 1 106 ? 9.453 20.609 12.07 1 84.75 106 ASP B CA 1
ATOM 2297 C C . ASP B 1 106 ? 7.941 20.734 12.242 1 84.75 106 ASP B C 1
ATOM 2299 O O . ASP B 1 106 ? 7.449 20.859 13.359 1 84.75 106 ASP B O 1
ATOM 2303 N N . GLN B 1 107 ? 7.223 20.719 11.148 1 85.94 107 GLN B N 1
ATOM 2304 C CA . GLN B 1 107 ? 5.766 20.781 11.188 1 85.94 107 GLN B CA 1
ATOM 2305 C C . GLN B 1 107 ? 5.18 19.609 11.977 1 85.94 107 GLN B C 1
ATOM 2307 O O . GLN B 1 107 ? 4.215 19.781 12.727 1 85.94 107 GLN B O 1
ATOM 2312 N N . GLN B 1 108 ? 5.727 18.469 11.82 1 87.19 108 GLN B N 1
ATOM 2313 C CA . GLN B 1 108 ? 5.262 17.266 12.516 1 87.19 108 GLN B CA 1
ATOM 2314 C C . GLN B 1 108 ? 5.52 17.359 14.016 1 87.19 108 GLN B C 1
ATOM 2316 O O . GLN B 1 108 ? 4.707 16.906 14.82 1 87.19 108 GLN B O 1
ATOM 2321 N N . GLN B 1 109 ? 6.562 18 14.336 1 85.81 109 GLN B N 1
ATOM 2322 C CA . GLN B 1 109 ? 6.949 18.141 15.742 1 85.81 109 GLN B CA 1
ATOM 2323 C C . GLN B 1 109 ? 6.078 19.172 16.453 1 85.81 109 GLN B C 1
ATOM 2325 O O . GLN B 1 109 ? 5.773 19.016 17.641 1 85.81 109 GLN B O 1
ATOM 2330 N N . ARG B 1 110 ? 5.715 20.156 15.773 1 83.5 110 ARG B N 1
ATOM 2331 C CA . ARG B 1 110 ? 4.945 21.25 16.375 1 83.5 110 ARG B CA 1
ATOM 2332 C C . ARG B 1 110 ? 3.467 20.875 16.469 1 83.5 110 ARG B C 1
ATOM 2334 O O . ARG B 1 110 ? 2.66 21.672 16.969 1 83.5 110 ARG B O 1
ATOM 2341 N N . LYS B 1 111 ? 3.008 19.828 16.047 1 82.12 111 LYS B N 1
ATOM 2342 C CA . LYS B 1 111 ? 1.676 19.25 16.141 1 82.12 111 LYS B CA 1
ATOM 2343 C C . LYS B 1 111 ? 0.647 20.078 15.391 1 82.12 111 LYS B C 1
ATOM 2345 O O . LYS B 1 111 ? -0.535 20.094 15.742 1 82.12 111 LYS B O 1
ATOM 2350 N N . ILE B 1 112 ? 1.106 20.875 14.414 1 86.5 112 ILE B N 1
ATOM 2351 C CA . ILE B 1 112 ? 0.198 21.719 13.648 1 86.5 112 ILE B CA 1
ATOM 2352 C C . ILE B 1 112 ? -0.678 20.859 12.742 1 86.5 112 ILE B C 1
ATOM 2354 O O . ILE B 1 112 ? -1.699 21.328 12.234 1 86.5 112 ILE B O 1
ATOM 2358 N N . LEU B 1 113 ? -0.327 19.656 12.578 1 90 113 LEU B N 1
ATOM 2359 C CA . LEU B 1 113 ? -1.088 18.75 11.727 1 90 113 LEU B CA 1
ATOM 2360 C C . LEU B 1 113 ? -2.281 18.172 12.477 1 90 113 LEU B C 1
ATOM 2362 O O . LEU B 1 113 ? -3.186 17.594 11.859 1 90 113 LEU B O 1
ATOM 2366 N N . ALA B 1 114 ? -2.309 18.25 13.758 1 90 114 ALA B N 1
ATOM 2367 C CA . ALA B 1 114 ? -3.254 17.516 14.586 1 90 114 ALA B CA 1
ATOM 2368 C C . ALA B 1 114 ? -4.695 17.859 14.219 1 90 114 ALA B C 1
ATOM 2370 O O . ALA B 1 114 ? -5.496 16.969 13.906 1 90 114 ALA B O 1
ATOM 2371 N N . GLU B 1 115 ? -4.992 19.078 14.227 1 88.81 115 GLU B N 1
ATOM 2372 C CA . GLU B 1 115 ? -6.375 19.5 14 1 88.81 115 GLU B CA 1
ATOM 2373 C C . GLU B 1 115 ? -6.809 19.188 12.562 1 88.81 115 GLU B C 1
ATOM 2375 O O . GLU B 1 115 ? -7.863 18.594 12.344 1 88.81 115 GLU B O 1
ATOM 2380 N N . PRO B 1 116 ? -6.012 19.578 11.57 1 91.06 116 PRO B N 1
ATOM 2381 C CA . PRO B 1 116 ? -6.402 19.234 10.203 1 91.06 116 PRO B CA 1
ATOM 2382 C C . PRO B 1 116 ? -6.547 17.719 9.992 1 91.06 116 PRO B C 1
ATOM 2384 O O . PRO B 1 116 ? -7.441 17.281 9.273 1 91.06 116 PRO B O 1
ATOM 2387 N N . LEU B 1 117 ? -5.691 16.969 10.594 1 92.5 117 LEU B N 1
ATOM 2388 C CA . LEU B 1 117 ? -5.762 15.508 10.484 1 92.5 117 LEU B CA 1
ATOM 2389 C C . LEU B 1 117 ? -7.043 14.977 11.117 1 92.5 117 LEU B C 1
ATOM 2391 O O . LEU B 1 117 ? -7.684 14.07 10.57 1 92.5 117 LEU B O 1
ATOM 2395 N N . LYS B 1 118 ? -7.336 15.523 12.219 1 91.38 118 LYS B N 1
ATOM 2396 C CA . LYS B 1 118 ? -8.586 15.148 12.867 1 91.38 118 LYS B CA 1
ATOM 2397 C C . LYS B 1 118 ? -9.781 15.383 11.945 1 91.38 118 LYS B C 1
ATOM 2399 O O . LYS B 1 118 ? -10.656 14.523 11.82 1 91.38 118 LYS B O 1
ATOM 2404 N N . CYS B 1 119 ? -9.82 16.484 11.328 1 91.06 119 CYS B N 1
ATOM 2405 C CA . CYS B 1 119 ? -10.891 16.828 10.406 1 91.06 119 CYS B CA 1
ATOM 2406 C C . CYS B 1 119 ? -10.953 15.82 9.25 1 91.06 119 CYS B C 1
ATOM 2408 O O . CYS B 1 119 ? -12.039 15.391 8.859 1 91.06 119 CYS B O 1
ATOM 2410 N N . LEU B 1 120 ? -9.828 15.492 8.766 1 93.38 120 LEU B N 1
ATOM 2411 C CA . LEU B 1 120 ? -9.773 14.562 7.645 1 93.38 120 LEU B CA 1
ATOM 2412 C C . LEU B 1 120 ? -10.25 13.172 8.062 1 93.38 120 LEU B C 1
ATOM 2414 O O . LEU B 1 120 ? -10.984 12.516 7.324 1 93.38 120 LEU B O 1
ATOM 2418 N N . VAL B 1 121 ? -9.805 12.734 9.203 1 94.38 121 VAL B N 1
ATOM 2419 C CA . VAL B 1 121 ? -10.195 11.438 9.734 1 94.38 121 VAL B CA 1
ATOM 2420 C C . VAL B 1 121 ? -11.711 11.398 9.938 1 94.38 121 VAL B C 1
ATOM 2422 O O . VAL B 1 121 ? -12.375 10.43 9.562 1 94.38 121 VAL B O 1
ATOM 2425 N N . GLN B 1 122 ? -12.258 12.43 10.492 1 91.62 122 GLN B N 1
ATOM 2426 C CA . GLN B 1 122 ? -13.703 12.523 10.672 1 91.62 122 GLN B CA 1
ATOM 2427 C C . GLN B 1 122 ? -14.43 12.492 9.328 1 91.62 122 GLN B C 1
ATOM 2429 O O . GLN B 1 122 ? -15.453 11.82 9.188 1 91.62 122 GLN B O 1
ATOM 2434 N N . TYR B 1 123 ? -13.93 13.219 8.398 1 91.81 123 TYR B N 1
ATOM 2435 C CA . TYR B 1 123 ? -14.508 13.234 7.059 1 91.81 123 TYR B CA 1
ATOM 2436 C C . TYR B 1 123 ? -14.539 11.828 6.465 1 91.81 123 TYR B C 1
ATOM 2438 O O . TYR B 1 123 ? -15.555 11.406 5.906 1 91.81 123 TYR B O 1
ATOM 2446 N N . ALA B 1 124 ? -13.461 11.109 6.602 1 94.62 124 ALA B N 1
ATOM 2447 C CA . ALA B 1 124 ? -13.344 9.758 6.062 1 94.62 124 ALA B CA 1
ATOM 2448 C C . ALA B 1 124 ? -14.406 8.836 6.66 1 94.62 124 ALA B C 1
ATOM 2450 O O . ALA B 1 124 ? -15.039 8.055 5.941 1 94.62 124 ALA B O 1
ATOM 2451 N N . PHE B 1 125 ? -14.648 8.938 7.965 1 94.31 125 PHE B N 1
ATOM 2452 C CA . PHE B 1 125 ? -15.531 7.988 8.641 1 94.31 125 PHE B CA 1
ATOM 2453 C C . PHE B 1 125 ? -16.969 8.477 8.617 1 94.31 125 PHE B C 1
ATOM 2455 O O . PHE B 1 125 ? -17.891 7.68 8.445 1 94.31 125 PHE B O 1
ATOM 2462 N N . LEU B 1 126 ? -17.219 9.703 8.727 1 90.31 126 LEU B N 1
ATOM 2463 C CA . LEU B 1 126 ? -18.578 10.203 8.906 1 90.31 126 LEU B CA 1
ATOM 2464 C C . LEU B 1 126 ? -19.203 10.578 7.566 1 90.31 126 LEU B C 1
ATOM 2466 O O . LEU B 1 126 ? -20.422 10.516 7.402 1 90.31 126 LEU B O 1
ATOM 2470 N N . VAL B 1 127 ? -18.422 10.984 6.629 1 90.88 127 VAL B N 1
ATOM 2471 C CA . VAL B 1 127 ? -18.969 11.469 5.359 1 90.88 127 VAL B CA 1
ATOM 2472 C C . VAL B 1 127 ? -18.75 10.406 4.281 1 90.88 127 VAL B C 1
ATOM 2474 O O . VAL B 1 127 ? -19.703 10.023 3.592 1 90.88 127 VAL B O 1
ATOM 2477 N N . LEU B 1 128 ? -17.531 9.922 4.203 1 92.31 128 LEU B N 1
ATOM 2478 C CA . LEU B 1 128 ? -17.266 8.898 3.195 1 92.31 128 LEU B CA 1
ATOM 2479 C C . LEU B 1 128 ? -17.75 7.527 3.674 1 92.31 128 LEU B C 1
ATOM 2481 O O . LEU B 1 128 ? -17.781 6.574 2.895 1 92.31 128 LEU B O 1
ATOM 2485 N N . HIS B 1 129 ? -17.953 7.391 4.938 1 93.25 129 HIS B N 1
ATOM 2486 C CA . HIS B 1 129 ? -18.484 6.18 5.551 1 93.25 129 HIS B CA 1
ATOM 2487 C C . HIS B 1 129 ? -17.531 5 5.348 1 93.25 129 HIS B C 1
ATOM 2489 O O . HIS B 1 129 ? -17.969 3.883 5.078 1 93.25 129 HIS B O 1
ATOM 2495 N N . LEU B 1 130 ? -16.328 5.297 5.441 1 93.31 130 LEU B N 1
ATOM 2496 C CA . LEU B 1 130 ? -15.328 4.234 5.34 1 93.31 130 LEU B CA 1
ATOM 2497 C C . LEU B 1 130 ? -15.367 3.34 6.578 1 93.31 130 LEU B C 1
ATOM 2499 O O . LEU B 1 130 ? -15.828 3.764 7.641 1 93.31 130 LEU B O 1
ATOM 2503 N N . ARG B 1 131 ? -14.898 2.119 6.363 1 93.38 131 ARG B N 1
ATOM 2504 C CA . ARG B 1 131 ? -14.836 1.127 7.43 1 93.38 131 ARG B CA 1
ATOM 2505 C C . ARG B 1 131 ? -13.531 1.247 8.219 1 93.38 131 ARG B C 1
ATOM 2507 O O . ARG B 1 131 ? -13.516 1.035 9.43 1 93.38 131 ARG B O 1
ATOM 2514 N N . ARG B 1 132 ? -12.523 1.541 7.512 1 94.88 132 ARG B N 1
ATOM 2515 C CA . ARG B 1 132 ? -11.219 1.567 8.164 1 94.88 132 ARG B CA 1
ATOM 2516 C C . ARG B 1 132 ? -10.289 2.568 7.48 1 94.88 132 ARG B C 1
ATOM 2518 O O . ARG B 1 132 ? -10.422 2.83 6.285 1 94.88 132 ARG B O 1
ATOM 2525 N N . LEU B 1 133 ? -9.383 3.1 8.305 1 95 133 LEU B N 1
ATOM 2526 C CA . LEU B 1 133 ? -8.242 3.865 7.82 1 95 133 LEU B CA 1
ATOM 2527 C C . LEU B 1 133 ? -6.93 3.203 8.234 1 95 133 LEU B C 1
ATOM 2529 O O . LEU B 1 133 ? -6.844 2.6 9.305 1 95 133 LEU B O 1
ATOM 2533 N N . SER B 1 134 ? -5.949 3.314 7.367 1 94.56 134 SER B N 1
ATOM 2534 C CA . SER B 1 134 ? -4.594 2.877 7.68 1 94.56 134 SER B CA 1
ATOM 2535 C C . SER B 1 134 ? -3.586 4.004 7.465 1 94.56 134 SER B C 1
ATOM 2537 O O . SER B 1 134 ? -3.826 4.918 6.672 1 94.56 134 SER B O 1
ATOM 2539 N N . VAL B 1 135 ? -2.492 3.887 8.172 1 93.06 135 VAL B N 1
ATOM 2540 C CA . VAL B 1 135 ? -1.433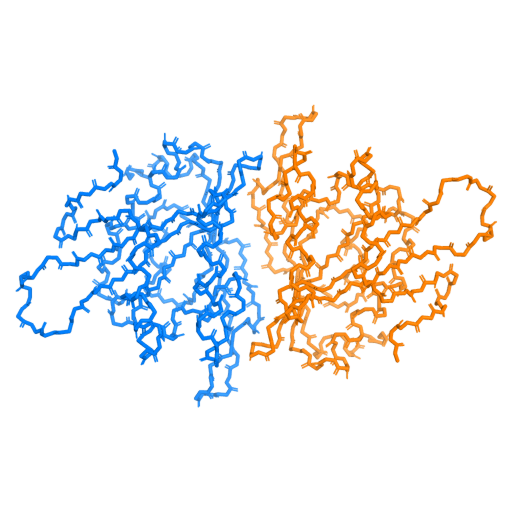 4.867 7.969 1 93.06 135 VAL B CA 1
ATOM 2541 C C . VAL B 1 135 ? -0.085 4.266 8.359 1 93.06 135 VAL B C 1
ATOM 2543 O O . VAL B 1 135 ? -0.003 3.461 9.289 1 93.06 135 VAL B O 1
ATOM 2546 N N . LEU B 1 136 ? 0.923 4.586 7.594 1 91.88 136 LEU B N 1
ATOM 2547 C CA . LEU B 1 136 ? 2.305 4.25 7.918 1 91.88 136 LEU B CA 1
ATOM 2548 C C . LEU B 1 136 ? 3.002 5.418 8.602 1 91.88 136 LEU B C 1
ATOM 2550 O O . LEU B 1 136 ? 2.996 6.539 8.094 1 91.88 136 LEU B O 1
ATOM 2554 N N . VAL B 1 137 ? 3.572 5.109 9.758 1 90.25 137 VAL B N 1
ATOM 2555 C CA . VAL B 1 137 ? 4.195 6.191 10.508 1 90.25 137 VAL B CA 1
ATOM 2556 C C . VAL B 1 137 ? 5.516 5.715 11.109 1 90.25 137 VAL B C 1
ATOM 2558 O O . VAL B 1 137 ? 5.602 4.602 11.625 1 90.25 137 VAL B O 1
ATOM 2561 N N . GLU B 1 138 ? 6.492 6.582 10.93 1 84.5 138 GLU B N 1
ATOM 2562 C CA . GLU B 1 138 ? 7.715 6.344 11.688 1 84.5 138 GLU B CA 1
ATOM 2563 C C . GLU B 1 138 ? 7.516 6.637 13.172 1 84.5 138 GLU B C 1
ATOM 2565 O O . GLU B 1 138 ? 6.609 7.383 13.547 1 84.5 138 GLU B O 1
ATOM 2570 N N . SER B 1 139 ? 8.43 5.977 13.953 1 83.88 139 SER B N 1
ATOM 2571 C CA . SER B 1 139 ? 8.391 6.297 15.375 1 83.88 139 SER B CA 1
ATOM 2572 C C . SER B 1 139 ? 8.656 7.777 15.617 1 83.88 139 SER B C 1
ATOM 2574 O O . SER B 1 139 ? 9.57 8.359 15.023 1 83.88 139 SER B O 1
ATOM 2576 N N . GLY B 1 140 ? 7.738 8.367 16.484 1 87.12 140 GLY B N 1
ATOM 2577 C CA . GLY B 1 140 ? 7.918 9.789 16.719 1 87.12 140 GLY B CA 1
ATOM 2578 C C . GLY B 1 140 ? 6.625 10.508 17.062 1 87.12 140 GLY B C 1
ATOM 2579 O O . GLY B 1 140 ? 5.672 9.891 17.531 1 87.12 140 GLY B O 1
ATOM 2580 N N . PRO B 1 141 ? 6.621 11.836 16.828 1 88.19 141 PRO B N 1
ATOM 2581 C CA . PRO B 1 141 ? 5.512 12.695 17.266 1 88.19 141 PRO B CA 1
ATOM 2582 C C . PRO B 1 141 ? 4.199 12.352 16.562 1 88.19 141 PRO B C 1
ATOM 2584 O O . PRO B 1 141 ? 3.129 12.461 17.172 1 88.19 141 PRO B O 1
ATOM 2587 N N . MET B 1 142 ? 4.273 11.914 15.367 1 90.75 142 MET B N 1
ATOM 2588 C CA . MET B 1 142 ? 3.041 11.672 14.625 1 90.75 142 MET B CA 1
ATOM 2589 C C . MET B 1 142 ? 2.34 10.414 15.125 1 90.75 142 MET B C 1
ATOM 2591 O O . MET B 1 142 ? 1.122 10.281 15 1 90.75 142 MET B O 1
ATOM 2595 N N . GLU B 1 143 ? 3.15 9.539 15.648 1 92.12 143 GLU B N 1
ATOM 2596 C CA . GLU B 1 143 ? 2.543 8.352 16.25 1 92.12 143 GLU B CA 1
ATOM 2597 C C . GLU B 1 143 ? 1.597 8.742 17.391 1 92.12 143 GLU B C 1
ATOM 2599 O O . GLU B 1 143 ? 0.476 8.234 17.469 1 92.12 143 GLU B O 1
ATOM 2604 N N . THR B 1 144 ? 2.096 9.609 18.234 1 91.88 144 THR B N 1
ATOM 2605 C CA . THR B 1 144 ? 1.269 10.078 19.344 1 91.88 144 THR B CA 1
ATOM 2606 C C . THR B 1 144 ? -0.009 10.734 18.828 1 91.88 144 THR B C 1
ATOM 2608 O O . THR B 1 144 ? -1.095 10.492 19.359 1 91.88 144 THR B O 1
ATOM 2611 N N . THR B 1 145 ? 0.122 11.5 17.828 1 92 145 THR B N 1
ATOM 2612 C CA . THR B 1 145 ? -1.002 12.227 17.25 1 92 145 THR B CA 1
ATOM 2613 C C . THR B 1 145 ? -2.066 11.258 16.734 1 92 145 THR B C 1
ATOM 2615 O O . THR B 1 145 ? -3.24 11.375 17.094 1 92 145 THR B O 1
ATOM 2618 N N . ILE B 1 146 ? -1.711 10.266 15.984 1 92.69 146 ILE B N 1
ATOM 2619 C CA . ILE B 1 146 ? -2.717 9.414 15.367 1 92.69 146 ILE B CA 1
ATOM 2620 C C . ILE B 1 146 ? -3.322 8.484 16.422 1 92.69 146 ILE B C 1
ATOM 2622 O O . ILE B 1 146 ? -4.496 8.109 16.328 1 92.69 146 ILE B O 1
ATOM 2626 N N . ARG B 1 147 ? -2.529 8.086 17.359 1 93.12 147 ARG B N 1
ATOM 2627 C CA . ARG B 1 147 ? -3.072 7.281 18.453 1 93.12 147 ARG B CA 1
ATOM 2628 C C . ARG B 1 147 ? -4.191 8.023 19.188 1 93.12 147 ARG B C 1
ATOM 2630 O O . ARG B 1 147 ? -5.152 7.402 19.641 1 93.12 147 ARG B O 1
ATOM 2637 N N . SER B 1 148 ? -4.027 9.273 19.297 1 91.56 148 SER B N 1
ATOM 2638 C CA . SER B 1 148 ? -5.066 10.07 19.938 1 91.56 148 SER B CA 1
ATOM 2639 C C . SER B 1 148 ? -6.359 10.047 19.141 1 91.56 148 SER B C 1
ATOM 2641 O O . SER B 1 148 ? -7.426 10.383 19.656 1 91.56 148 SER B O 1
ATOM 2643 N N . PHE B 1 149 ? -6.34 9.656 17.875 1 92.38 149 PHE B N 1
ATOM 2644 C CA . PHE B 1 149 ? -7.52 9.578 17.031 1 92.38 149 PHE B CA 1
ATOM 2645 C C . PHE B 1 149 ? -8.117 8.18 17.047 1 92.38 149 PHE B C 1
ATOM 2647 O O . PHE B 1 149 ? -9.133 7.922 16.391 1 92.38 149 PHE B O 1
ATOM 2654 N N . GLY B 1 150 ? -7.473 7.27 17.734 1 93.56 150 GLY B N 1
ATOM 2655 C CA . GLY B 1 150 ? -8.016 5.926 17.828 1 93.56 150 GLY B CA 1
ATOM 2656 C C . GLY B 1 150 ? -7.242 4.91 17.016 1 93.56 150 GLY B C 1
ATOM 2657 O O . GLY B 1 150 ? -7.613 3.736 16.953 1 93.56 150 GLY B O 1
ATOM 2658 N N . PHE B 1 151 ? -6.191 5.352 16.422 1 95.75 151 PHE B N 1
ATOM 2659 C CA . PHE B 1 151 ? -5.379 4.41 15.664 1 95.75 151 PHE B CA 1
ATOM 2660 C C . PHE B 1 151 ? -4.609 3.482 16.594 1 95.75 151 PHE B C 1
ATOM 2662 O O . PHE B 1 151 ? -4.031 3.93 17.594 1 95.75 151 PHE B O 1
ATOM 2669 N N . ALA B 1 152 ? -4.652 2.219 16.266 1 96.44 152 ALA B N 1
ATOM 2670 C CA . ALA B 1 152 ? -3.871 1.212 16.984 1 96.44 152 ALA B CA 1
ATOM 2671 C C . ALA B 1 152 ? -2.777 0.631 16.094 1 96.44 152 ALA B C 1
ATOM 2673 O O . ALA B 1 152 ? -2.959 0.509 14.875 1 96.44 152 ALA B O 1
ATOM 2674 N N . LYS B 1 153 ? -1.657 0.258 16.703 1 96.88 153 LYS B N 1
ATOM 2675 C CA . LYS B 1 153 ? -0.584 -0.369 15.938 1 96.88 153 LYS B CA 1
ATOM 2676 C C . LYS B 1 153 ? -0.982 -1.77 15.477 1 96.88 153 LYS B C 1
ATOM 2678 O O . LYS B 1 153 ? -1.39 -2.602 16.281 1 96.88 153 LYS B O 1
ATOM 2683 N N . GLU B 1 154 ? -0.854 -1.96 14.234 1 97.75 154 GLU B N 1
ATOM 2684 C CA . GLU B 1 154 ? -1.238 -3.24 13.648 1 97.75 154 GLU B CA 1
ATOM 2685 C C . GLU B 1 154 ? -0.012 -4.047 13.234 1 97.75 154 GLU B C 1
ATOM 2687 O O . GLU B 1 154 ? -0.117 -5.238 12.938 1 97.75 154 GLU B O 1
ATOM 2692 N N . GLY B 1 155 ? 1.112 -3.396 13.188 1 97.06 155 GLY B N 1
ATOM 2693 C CA . GLY B 1 155 ? 2.332 -4.109 12.844 1 97.06 155 GLY B CA 1
ATOM 2694 C C . GLY B 1 155 ? 3.516 -3.191 12.609 1 97.06 155 GLY B C 1
ATOM 2695 O O . GLY B 1 155 ? 3.42 -1.98 12.82 1 97.06 155 GLY B O 1
ATOM 2696 N N . THR B 1 156 ? 4.645 -3.797 12.305 1 96.5 156 THR B N 1
ATOM 2697 C CA . THR B 1 156 ? 5.883 -3.09 12.008 1 96.5 156 THR B CA 1
ATOM 2698 C C . THR B 1 156 ? 6.527 -3.639 10.734 1 96.5 156 THR B C 1
ATOM 2700 O O . THR B 1 156 ? 6.758 -4.844 10.617 1 96.5 156 THR B O 1
ATOM 2703 N N . LEU B 1 157 ? 6.727 -2.752 9.781 1 94.94 157 LEU B N 1
ATOM 2704 C CA . LEU B 1 157 ? 7.445 -3.104 8.562 1 94.94 157 LEU B CA 1
ATOM 2705 C C . LEU B 1 157 ? 8.953 -2.928 8.742 1 94.94 157 LEU B C 1
ATOM 2707 O O . LEU B 1 157 ? 9.438 -1.801 8.844 1 94.94 157 LEU B O 1
ATOM 2711 N N . ARG B 1 158 ? 9.688 -4.035 8.805 1 95.19 158 ARG B N 1
ATOM 2712 C CA . ARG B 1 158 ? 11.117 -3.996 9.07 1 95.19 158 ARG B CA 1
ATOM 2713 C C . ARG B 1 158 ? 11.891 -3.451 7.875 1 95.19 158 ARG B C 1
ATOM 2715 O O . ARG B 1 158 ? 11.586 -3.791 6.73 1 95.19 158 ARG B O 1
ATOM 2722 N N . GLU B 1 159 ? 12.836 -2.51 8.07 1 91.81 159 GLU B N 1
ATOM 2723 C CA . GLU B 1 159 ? 13.75 -1.944 7.074 1 91.81 159 GLU B CA 1
ATOM 2724 C C . GLU B 1 159 ? 12.984 -1.413 5.867 1 91.81 159 GLU B C 1
ATOM 2726 O O . GLU B 1 159 ? 13.375 -1.659 4.723 1 91.81 159 GLU B O 1
ATOM 2731 N N . TRP B 1 160 ? 11.922 -0.679 6.09 1 90.38 160 TRP B N 1
ATOM 2732 C CA . TRP B 1 160 ? 10.953 -0.24 5.09 1 90.38 160 TRP B CA 1
ATOM 2733 C C . TRP B 1 160 ? 11.492 0.946 4.297 1 90.38 160 TRP B C 1
ATOM 2735 O O . TRP B 1 160 ? 11.258 1.052 3.09 1 90.38 160 TRP B O 1
ATOM 2745 N N . ALA B 1 161 ? 12.172 1.782 4.945 1 83.56 161 ALA B N 1
ATOM 2746 C CA . ALA B 1 161 ? 12.578 3.016 4.277 1 83.56 161 ALA B CA 1
ATOM 2747 C C . ALA B 1 161 ? 14.07 3.287 4.48 1 83.56 161 ALA B C 1
ATOM 2749 O O . ALA B 1 161 ? 14.633 2.941 5.523 1 83.56 161 ALA B O 1
ATOM 2750 N N . PHE B 1 162 ? 14.625 3.93 3.418 1 78.75 162 PHE B N 1
ATOM 2751 C CA . PHE B 1 162 ? 16.047 4.266 3.408 1 78.75 162 PHE B CA 1
ATOM 2752 C C . PHE B 1 162 ? 16.25 5.766 3.594 1 78.75 162 PHE B C 1
ATOM 2754 O O . PHE B 1 162 ? 15.578 6.57 2.941 1 78.75 162 PHE B O 1
ATOM 2761 N N . VAL B 1 163 ? 17.047 6.086 4.598 1 69.06 163 VAL B N 1
ATOM 2762 C CA . VAL B 1 163 ? 17.484 7.469 4.758 1 69.06 163 VAL B CA 1
ATOM 2763 C C . VAL B 1 163 ? 18.906 7.629 4.223 1 69.06 163 VAL B C 1
ATOM 2765 O O . VAL B 1 163 ? 19.844 7.047 4.766 1 69.06 163 VAL B O 1
ATOM 2768 N N . PRO B 1 164 ? 19.062 8.242 3.137 1 62.69 164 PRO B N 1
ATOM 2769 C CA . PRO B 1 164 ? 20.375 8.359 2.518 1 62.69 164 PRO B CA 1
ATOM 2770 C C . PRO B 1 164 ? 21.469 8.758 3.518 1 62.69 164 PRO B C 1
ATOM 2772 O O . PRO B 1 164 ? 22.547 8.164 3.525 1 62.69 164 PRO B O 1
ATOM 2775 N N . GLY B 1 165 ? 21.328 9.875 4.078 1 58.22 165 GLY B N 1
ATOM 2776 C CA . GLY B 1 165 ? 22.422 10.422 4.852 1 58.22 165 GLY B CA 1
ATOM 2777 C C . GLY B 1 165 ? 22.938 9.469 5.914 1 58.22 165 GLY B C 1
ATOM 2778 O O . GLY B 1 165 ? 24.125 9.477 6.238 1 58.22 165 GLY B O 1
ATOM 2779 N N . ASP B 1 166 ? 22.141 8.547 6.23 1 60.66 166 ASP B N 1
ATOM 2780 C CA . ASP B 1 166 ? 22.531 7.691 7.348 1 60.66 166 ASP B CA 1
ATOM 2781 C C . ASP B 1 166 ? 22.906 6.289 6.867 1 60.66 166 ASP B C 1
ATOM 2783 O O . ASP B 1 166 ? 23.469 5.492 7.621 1 60.66 166 ASP B O 1
ATOM 2787 N N . GLY B 1 167 ? 22.578 6.156 5.645 1 65.19 167 GLY B N 1
ATOM 2788 C CA . GLY B 1 167 ? 22.844 4.844 5.07 1 65.19 167 GLY B CA 1
ATOM 2789 C C . GLY B 1 167 ? 22.078 3.73 5.766 1 65.19 167 GLY B C 1
ATOM 2790 O O . GLY B 1 167 ? 22.516 2.58 5.77 1 65.19 167 GLY B O 1
ATOM 2791 N N . GLU B 1 168 ? 21.141 4.07 6.496 1 81.62 168 GLU B N 1
ATOM 2792 C CA . GLU B 1 168 ? 20.453 3.08 7.328 1 81.62 168 GLU B CA 1
ATOM 2793 C C . GLU B 1 168 ? 18.984 2.953 6.953 1 81.62 168 GLU B C 1
ATOM 2795 O O . GLU B 1 168 ? 18.375 3.916 6.488 1 81.62 168 GLU B O 1
ATOM 2800 N N . TYR B 1 169 ? 18.547 1.725 6.969 1 87.38 169 TYR B N 1
ATOM 2801 C CA . TYR B 1 169 ? 17.125 1.448 6.859 1 87.38 169 TYR B CA 1
ATOM 2802 C C . TYR B 1 169 ? 16.438 1.562 8.211 1 87.38 169 TYR B C 1
ATOM 2804 O O . TYR B 1 169 ? 17.062 1.322 9.25 1 87.38 169 TYR B O 1
ATOM 2812 N N . PHE B 1 170 ? 15.211 2.014 8.156 1 87.62 170 PHE B N 1
ATOM 2813 C CA . PHE B 1 170 ? 14.477 2.068 9.414 1 87.62 170 PHE B CA 1
ATOM 2814 C C . PHE B 1 170 ? 13.109 1.413 9.273 1 87.62 170 PHE B C 1
ATOM 2816 O O . PHE B 1 170 ? 12.594 1.284 8.164 1 87.62 170 PHE B O 1
ATOM 2823 N N . ASP B 1 171 ? 12.633 1.055 10.477 1 91.75 171 ASP B N 1
ATOM 2824 C CA . ASP B 1 171 ? 11.328 0.407 10.562 1 91.75 171 ASP B CA 1
ATOM 2825 C C . ASP B 1 171 ? 10.203 1.438 10.523 1 91.75 171 ASP B C 1
ATOM 2827 O O . ASP B 1 171 ? 10.375 2.57 10.977 1 91.75 171 ASP B O 1
ATOM 2831 N N . VAL B 1 172 ? 9.07 0.993 9.961 1 91.81 172 VAL B N 1
ATOM 2832 C CA . VAL B 1 172 ? 7.883 1.837 9.922 1 91.81 172 VAL B CA 1
ATOM 2833 C C . VAL B 1 172 ? 6.703 1.101 10.555 1 91.81 172 VAL B C 1
ATOM 2835 O O . VAL B 1 172 ? 6.527 -0.1 10.336 1 91.81 172 VAL B O 1
ATOM 2838 N N . GLY B 1 173 ? 5.973 1.845 11.352 1 94 173 GLY B N 1
ATOM 2839 C CA . GLY B 1 173 ? 4.789 1.274 11.977 1 94 173 GLY B CA 1
ATOM 2840 C C . GLY B 1 173 ? 3.566 1.317 11.07 1 94 173 GLY B C 1
ATOM 2841 O O . GLY B 1 173 ? 3.357 2.293 10.352 1 94 173 GLY B O 1
ATOM 2842 N N . VAL B 1 174 ? 2.795 0.233 11.141 1 95.31 174 VAL B N 1
ATOM 2843 C CA . VAL B 1 174 ? 1.485 0.176 10.5 1 95.31 174 VAL B CA 1
ATOM 2844 C C . VAL B 1 174 ? 0.392 0.42 11.539 1 95.31 174 VAL B C 1
ATOM 2846 O O . VAL B 1 174 ? 0.32 -0.283 12.547 1 95.31 174 VAL B O 1
ATOM 2849 N N . PHE B 1 175 ? -0.406 1.408 11.242 1 95.25 175 PHE B N 1
ATOM 2850 C CA . PHE B 1 175 ? -1.488 1.724 12.164 1 95.25 175 PHE B CA 1
ATOM 2851 C C . PHE B 1 175 ? -2.838 1.672 11.453 1 95.25 175 PHE B C 1
ATOM 2853 O O . PHE B 1 175 ? -2.947 2.057 10.289 1 95.25 175 PHE B O 1
ATOM 2860 N N . GLY B 1 176 ? -3.832 1.171 12.164 1 96.31 176 GLY B N 1
ATOM 2861 C CA . GLY B 1 176 ? -5.195 1.115 11.664 1 96.31 176 GLY B CA 1
ATOM 2862 C C . GLY B 1 176 ? -6.215 1.655 12.648 1 96.31 176 GLY B C 1
ATOM 2863 O O . GLY B 1 176 ? -5.992 1.625 13.859 1 96.31 176 GLY B O 1
ATOM 2864 N N . CYS B 1 177 ? -7.266 2.172 12.102 1 96.56 177 CYS B N 1
ATOM 2865 C CA . CYS B 1 177 ? -8.398 2.66 12.891 1 96.56 177 CYS B CA 1
ATOM 2866 C C . CYS B 1 177 ? -9.719 2.266 12.242 1 96.56 177 CYS B C 1
ATOM 2868 O O . CYS B 1 177 ? -9.961 2.582 11.078 1 96.56 177 CYS B O 1
ATOM 2870 N N . LEU B 1 178 ? -10.523 1.539 13.039 1 95.75 178 LEU B N 1
ATOM 2871 C CA . LEU B 1 178 ? -11.859 1.207 12.57 1 95.75 178 LEU B CA 1
ATOM 2872 C C . LEU B 1 178 ? -12.844 2.322 12.906 1 95.75 178 LEU B C 1
ATOM 2874 O O . LEU B 1 178 ? -12.664 3.039 13.891 1 95.75 178 LEU B O 1
ATOM 2878 N N . ARG B 1 179 ? -13.852 2.393 12.07 1 93.38 179 ARG B N 1
ATOM 2879 C CA . ARG B 1 179 ? -14.852 3.438 12.242 1 93.38 179 ARG B CA 1
ATOM 2880 C C . ARG B 1 179 ? -15.375 3.467 13.68 1 93.38 179 ARG B C 1
ATOM 2882 O O . ARG B 1 179 ? -15.531 4.539 14.266 1 93.38 179 ARG B O 1
ATOM 2889 N N . GLN B 1 180 ? -15.664 2.383 14.25 1 90.88 180 GLN B N 1
ATOM 2890 C CA . GLN B 1 180 ? -16.234 2.293 15.586 1 90.88 180 GLN B CA 1
ATOM 2891 C C . GLN B 1 180 ? -15.25 2.793 16.641 1 90.88 180 GLN B C 1
ATOM 2893 O O . GLN B 1 180 ? -15.656 3.197 17.734 1 90.88 180 GLN B O 1
ATOM 2898 N N . GLU B 1 181 ? -14.008 2.719 16.391 1 89.62 181 GLU B N 1
ATOM 2899 C CA . GLU B 1 181 ? -12.977 3.141 17.328 1 89.62 181 GLU B CA 1
ATOM 2900 C C . GLU B 1 181 ? -12.797 4.656 17.312 1 89.62 181 GLU B C 1
ATOM 2902 O O . GLU B 1 181 ? -12.375 5.25 18.297 1 89.62 181 GLU B O 1
ATOM 2907 N N . CYS B 1 182 ? -12.891 5.23 1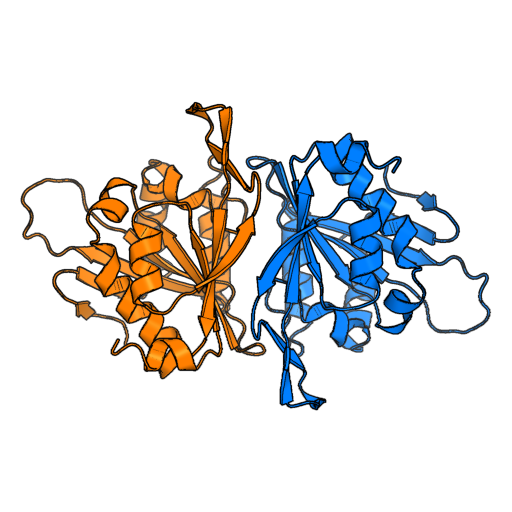6.078 1 78.94 182 CYS B N 1
ATOM 2908 C CA . CYS B 1 182 ? -12.773 6.68 15.945 1 78.94 182 CYS B CA 1
ATOM 2909 C C . CYS B 1 182 ? -13.93 7.387 16.641 1 78.94 182 CYS B C 1
ATOM 2911 O O . CYS B 1 182 ? -13.734 8.414 17.297 1 78.94 182 CYS B O 1
ATOM 2913 N N . LEU B 1 183 ? -15.094 6.984 16.438 1 65.25 183 LEU B N 1
ATOM 2914 C CA . LEU B 1 183 ? -16.312 7.598 16.953 1 65.25 183 LEU B CA 1
ATOM 2915 C C . LEU B 1 183 ? -16.312 7.621 18.484 1 65.25 183 LEU B C 1
ATOM 2917 O O . LEU B 1 183 ? -16.938 8.492 19.094 1 65.25 183 LEU B O 1
ATOM 2921 N N . VAL B 1 184 ? -15.734 6.68 18.969 1 56.72 184 VAL B N 1
ATOM 2922 C CA . VAL B 1 184 ? -15.719 6.688 20.422 1 56.72 184 VAL B CA 1
ATOM 2923 C C . VAL B 1 184 ? -14.773 7.773 20.922 1 56.72 184 VAL B C 1
ATOM 2925 O O . VAL B 1 184 ? -14.953 8.312 22.016 1 56.72 184 VAL B O 1
ATOM 2928 N N . LEU B 1 185 ? -13.828 7.891 20.062 1 58.97 185 LEU B N 1
ATOM 2929 C CA . LEU B 1 185 ? -12.93 8.938 20.547 1 58.97 185 LEU B CA 1
ATOM 2930 C C . LEU B 1 185 ? -13.469 10.32 20.203 1 58.97 185 LEU B C 1
ATOM 2932 O O . LEU B 1 185 ? -14.195 10.484 19.219 1 58.97 185 LEU B O 1
ATOM 2936 N N . ASN B 1 186 ? -14.273 10.953 20.969 1 51.19 186 ASN B N 1
ATOM 2937 C CA . ASN B 1 186 ? -14.805 12.312 20.891 1 51.19 186 ASN B CA 1
ATOM 2938 C C . ASN B 1 186 ? -14.023 13.156 19.875 1 51.19 186 ASN B C 1
ATOM 2940 O O . ASN B 1 186 ? -13.164 13.953 20.266 1 51.19 186 ASN B O 1
ATOM 2944 N N . VAL B 1 187 ? -13.75 12.367 18.891 1 44.81 187 VAL B N 1
ATOM 2945 C CA . VAL B 1 187 ? -13.203 13.359 17.984 1 44.81 187 VAL B CA 1
ATOM 2946 C C . VAL B 1 187 ? -14.336 14.172 17.359 1 44.81 187 VAL B C 1
ATOM 2948 O O . VAL B 1 187 ? -15.391 13.625 17.031 1 44.81 187 VAL B O 1
#

pLDDT: mean 81.59, std 13.42, range [42.62, 97.75]

Radius of gyration: 20.9 Å; Cα contacts (8 Å, |Δi|>4): 723; chains: 2; bounding box: 44×70×47 Å

Solvent-accessible surface area (backbone atoms only — not comparable to full-atom values): 19842 Å² total; per-residue (Å²): 121,89,52,46,80,50,98,58,27,35,34,36,70,58,52,80,88,52,44,62,65,53,51,54,44,50,68,69,46,59,30,54,79,38,43,50,55,54,81,57,68,44,59,28,90,90,38,50,63,55,32,52,52,50,48,51,52,28,38,74,70,63,22,27,48,47,32,38,33,38,57,54,65,81,65,83,74,86,68,82,70,59,33,38,38,35,39,36,62,38,21,80,76,42,18,32,29,32,47,52,56,43,38,33,70,66,47,47,65,68,51,70,53,49,64,63,48,50,51,50,53,46,42,42,39,72,70,68,54,29,47,31,40,32,36,58,38,50,89,54,61,58,44,58,53,44,40,70,50,39,35,40,82,33,31,47,42,76,54,52,23,56,42,74,94,70,73,39,62,38,58,30,34,33,30,36,30,42,41,75,45,31,65,67,34,89,107,120,90,54,44,79,51,97,59,27,37,33,38,70,59,53,82,89,53,46,64,64,54,50,52,43,50,70,69,46,60,30,54,78,39,45,49,53,55,81,58,69,45,62,26,91,92,38,49,66,56,35,52,52,53,48,50,51,29,38,74,71,63,22,27,48,47,33,36,34,38,58,54,64,82,65,84,75,86,67,84,70,60,33,40,39,34,39,35,62,38,20,81,76,41,18,33,30,33,48,51,55,42,38,33,70,67,48,48,66,67,50,69,52,49,64,62,48,50,53,51,54,47,42,42,39,73,70,68,55,26,47,32,41,32,36,58,37,51,89,56,59,58,44,58,53,44,41,70,52,37,36,40,81,32,30,47,42,76,53,51,22,56,42,72,94,69,73,40,62,38,58,29,35,32,29,36,29,42,41,77,45,32,67,66,35,86,110

Organism: NCBI:txid159291

Secondary structure (DSSP, 8-state):
---EEETTEEEEE--GGGHHHHHHHHHHTTTHHHHTT--SS---TT-HHHHHHHHHHHHHTTS-EEEEEEE-TTS-SSS---EEEEEEEEETTTTEEEEEEE--HHHHHTTTTHHHHHHHHHIIIIIS--SEEEEEE-SSHHHHHHHTTT-EEEEEEEEEEEEGGGTEEEEEEEEEEEHHHHHHTT-/---EEETTEEEEE--GGGHHHHHHHHHHTTTHHHHTT--SS---TT-HHHHHHHHHHHHHTTS-EEEEEEE-TTS-SSS---EEEEEEEEETTTTEEEEEEE--HHHHHTTTTHHHHHHHHHIIIIIS--SEEEEEE-SSHHHHHHHTTT-EEEEEEEEEEEEGGGTEEEEEEEEEEEHHHHHHS--